Protein AF-A0A293MJP9-F1 (afdb_monomer_lite)

Sequence (194 aa):
MYCVTHDMVPPKIMNTYCWIEGTITLARSLNKTVGTEVAAPGVDQMKIKDTDTVIEHAYYQWVCFVLFLQALMFYFPRWLWRNWERGRMRSLLLEMNKPMLEENKKDAHVKAVVDYFMRNRSQNQSYATRYLICEVLRNGGNGTWSSSGKSWSSGDVQKHDSICLLPLNIINEKVYIFLWFWLVVLAVISGLAI

Secondary structure (DSSP, 8-state):
-EEE--SSS-HHHHHHHHHHH-EEEEGGGTTSPBTTTBSBTTB-SSPPPTTS-EEEE-THHHHHHHHHHHHHHHHHHHHHHHHHHTTHHHHHHHHHT-S---HHHHHHHHHHHHHHHHHHTTTTTHHHHHHHHHHHHHHS--------------S-------EEE-THHHHHHHHHHHHHHHHHHHHHHHHH--

pLDDT: mean 70.78, std 13.4, range [35.38, 88.88]

Structure (mmCIF, N/CA/C/O backbone):
data_AF-A0A293MJP9-F1
#
_entry.id   AF-A0A293MJP9-F1
#
loop_
_atom_site.group_PDB
_atom_site.id
_atom_site.type_symbol
_atom_site.label_atom_id
_atom_site.label_alt_id
_atom_site.label_comp_id
_atom_site.label_asym_id
_atom_site.label_entity_id
_atom_site.label_seq_id
_atom_site.pdbx_PDB_ins_code
_atom_site.Cartn_x
_atom_site.Cartn_y
_atom_site.Cartn_z
_atom_site.occupancy
_atom_site.B_iso_or_equiv
_atom_site.auth_seq_id
_atom_site.auth_comp_id
_atom_site.auth_asym_id
_atom_site.auth_atom_id
_atom_site.pdbx_PDB_model_num
ATOM 1 N N . MET A 1 1 ? 12.932 -8.302 -7.748 1.00 81.44 1 MET A N 1
ATOM 2 C CA . MET A 1 1 ? 13.048 -7.795 -9.127 1.00 81.44 1 MET A CA 1
ATOM 3 C C . MET A 1 1 ? 13.916 -8.758 -9.915 1.00 81.44 1 MET A C 1
ATOM 5 O O . MET A 1 1 ? 14.887 -9.242 -9.342 1.00 81.44 1 MET A O 1
ATOM 9 N N . TYR A 1 2 ? 13.536 -9.097 -11.147 1.00 86.56 2 TYR A N 1
ATOM 10 C CA . TYR A 1 2 ? 14.294 -10.020 -11.997 1.00 86.56 2 TYR A CA 1
ATOM 11 C C . TYR A 1 2 ? 14.572 -9.357 -13.344 1.00 86.56 2 TYR A C 1
ATOM 13 O O . TYR A 1 2 ? 13.630 -8.997 -14.046 1.00 86.56 2 TYR A O 1
ATOM 21 N N . CYS A 1 3 ? 15.845 -9.182 -13.673 1.00 85.19 3 CYS A N 1
ATOM 22 C CA . CYS A 1 3 ? 16.322 -8.541 -14.888 1.00 85.19 3 CYS A CA 1
ATOM 23 C C . CYS A 1 3 ? 17.015 -9.553 -15.796 1.00 85.19 3 CYS A C 1
ATOM 25 O O . CYS A 1 3 ? 17.770 -10.410 -15.331 1.00 85.19 3 CYS A O 1
ATOM 27 N N . VAL A 1 4 ? 16.773 -9.419 -17.097 1.00 83.94 4 VAL A N 1
ATOM 28 C CA . VAL A 1 4 ? 17.488 -10.150 -18.143 1.00 83.94 4 VAL A CA 1
ATOM 29 C C . VAL A 1 4 ? 18.581 -9.228 -18.673 1.00 83.94 4 VAL A C 1
ATOM 31 O O . VAL A 1 4 ? 18.297 -8.170 -19.231 1.00 83.94 4 VAL A O 1
ATOM 34 N N . THR A 1 5 ? 19.836 -9.611 -18.452 1.00 81.44 5 THR A N 1
ATOM 35 C CA . THR A 1 5 ? 21.021 -8.860 -18.885 1.00 81.44 5 THR A CA 1
ATOM 36 C C . THR A 1 5 ? 21.651 -9.536 -20.098 1.00 81.44 5 THR A C 1
ATOM 38 O O . THR A 1 5 ? 21.870 -10.746 -20.068 1.00 81.44 5 THR A O 1
ATOM 41 N N . HIS A 1 6 ? 21.972 -8.766 -21.140 1.00 69.81 6 HIS A N 1
ATOM 42 C CA . HIS A 1 6 ? 22.714 -9.257 -22.310 1.00 69.81 6 HIS A CA 1
ATOM 43 C C . HIS A 1 6 ? 24.231 -8.999 -22.223 1.00 69.81 6 HIS A C 1
ATOM 45 O O . HIS A 1 6 ? 24.989 -9.575 -22.999 1.00 69.81 6 HIS A O 1
ATOM 51 N N . ASP A 1 7 ? 24.674 -8.192 -21.254 1.00 72.12 7 ASP A N 1
ATOM 52 C CA . ASP A 1 7 ? 26.068 -7.763 -21.098 1.00 72.12 7 ASP A CA 1
ATOM 53 C C . ASP A 1 7 ? 26.833 -8.566 -20.030 1.00 72.12 7 ASP A C 1
ATOM 55 O O . ASP A 1 7 ? 26.242 -9.300 -19.238 1.00 72.12 7 ASP A O 1
ATOM 59 N N . MET A 1 8 ? 28.160 -8.381 -19.950 1.00 75.25 8 MET A N 1
ATOM 60 C CA . MET A 1 8 ? 29.076 -9.049 -18.996 1.00 75.25 8 MET A CA 1
ATOM 61 C C . MET A 1 8 ? 28.825 -8.717 -17.505 1.00 75.25 8 MET A C 1
ATOM 63 O O . MET A 1 8 ? 29.645 -9.042 -16.644 1.00 75.25 8 MET A O 1
ATOM 67 N N . VAL A 1 9 ? 27.717 -8.054 -17.170 1.00 83.06 9 VAL A N 1
ATOM 68 C CA . VAL A 1 9 ? 27.384 -7.655 -15.801 1.00 83.06 9 VAL A CA 1
ATOM 69 C C . VAL A 1 9 ? 26.674 -8.807 -15.082 1.00 83.06 9 VAL A C 1
ATOM 71 O O . VAL A 1 9 ? 25.668 -9.315 -15.578 1.00 83.06 9 VAL A O 1
ATOM 74 N N . PRO A 1 10 ? 27.124 -9.206 -13.877 1.00 87.25 10 PRO A N 1
ATOM 75 C CA . PRO A 1 10 ? 26.454 -10.244 -13.110 1.00 87.25 10 PRO A CA 1
ATOM 76 C C . PRO A 1 10 ? 24.982 -9.890 -12.822 1.00 87.25 10 PRO A C 1
ATOM 78 O O . PRO A 1 10 ? 24.707 -8.823 -12.257 1.00 87.25 10 PRO A O 1
ATOM 81 N N . PRO A 1 11 ? 24.025 -10.802 -13.080 1.00 84.81 11 PRO A N 1
ATOM 82 C CA . PRO A 1 11 ? 22.594 -10.520 -12.941 1.00 84.81 11 PRO A CA 1
ATOM 83 C C . PRO A 1 11 ? 22.202 -10.181 -11.498 1.00 84.81 11 PRO A C 1
ATOM 85 O O . PRO A 1 11 ? 21.262 -9.431 -11.258 1.00 84.81 11 PRO A O 1
ATOM 88 N N . LYS A 1 12 ? 22.954 -10.678 -10.507 1.00 87.75 12 LYS A N 1
ATOM 89 C CA . LYS A 1 12 ? 22.745 -10.349 -9.090 1.00 87.75 12 LYS A CA 1
ATOM 90 C C . LYS A 1 12 ? 22.966 -8.862 -8.795 1.00 87.75 12 LYS A C 1
ATOM 92 O O . LYS A 1 12 ? 22.215 -8.279 -8.013 1.00 87.75 12 LYS A O 1
ATOM 97 N N . ILE A 1 13 ? 23.988 -8.266 -9.409 1.00 88.25 13 ILE A N 1
ATOM 98 C CA . ILE A 1 13 ? 24.311 -6.848 -9.227 1.00 88.25 13 ILE A CA 1
ATOM 99 C C . ILE A 1 13 ? 23.239 -6.011 -9.917 1.00 88.25 13 ILE A C 1
ATOM 101 O O . ILE A 1 13 ? 22.669 -5.136 -9.273 1.00 88.25 13 ILE A O 1
ATOM 105 N N . MET A 1 14 ? 22.879 -6.358 -11.159 1.00 85.94 14 MET A N 1
ATOM 106 C CA . MET A 1 14 ? 21.827 -5.656 -11.899 1.00 85.94 14 MET A CA 1
ATOM 107 C C . MET A 1 14 ? 20.481 -5.693 -11.161 1.00 85.94 14 MET A C 1
ATOM 109 O O . MET A 1 14 ? 19.870 -4.656 -10.932 1.00 85.94 14 MET A O 1
ATOM 113 N N . ASN A 1 15 ? 20.062 -6.868 -10.679 1.00 88.19 15 ASN A N 1
ATOM 114 C CA . ASN A 1 15 ? 18.819 -7.017 -9.916 1.00 88.19 15 ASN A CA 1
ATOM 115 C C . ASN A 1 15 ? 18.782 -6.146 -8.651 1.00 88.19 15 ASN A C 1
ATOM 117 O O . ASN A 1 15 ? 17.715 -5.676 -8.263 1.00 88.19 15 ASN A O 1
ATOM 121 N N . THR A 1 16 ? 19.930 -5.964 -7.993 1.00 88.69 16 THR A N 1
ATOM 122 C CA . THR A 1 16 ? 20.037 -5.143 -6.779 1.00 88.69 16 THR A CA 1
ATOM 123 C C . THR A 1 16 ? 20.054 -3.659 -7.130 1.00 88.69 16 THR A C 1
ATOM 125 O O . THR A 1 16 ? 19.350 -2.874 -6.504 1.00 88.69 16 THR A O 1
ATOM 128 N N . TYR A 1 17 ? 20.819 -3.284 -8.155 1.00 86.44 17 TYR A N 1
ATOM 129 C CA . TYR A 1 17 ? 20.934 -1.910 -8.626 1.00 86.44 17 TYR A CA 1
ATOM 130 C C . TYR A 1 17 ? 19.583 -1.369 -9.100 1.00 86.44 17 TYR A C 1
ATOM 132 O O . TYR A 1 17 ? 19.099 -0.372 -8.569 1.00 86.44 17 TYR A O 1
ATOM 140 N N . CYS A 1 18 ? 18.905 -2.090 -9.997 1.00 82.69 18 CYS A N 1
ATOM 141 C CA . CYS A 1 18 ? 17.605 -1.666 -10.506 1.00 82.69 18 CYS A CA 1
ATOM 142 C C . CYS A 1 18 ? 16.501 -1.683 -9.429 1.00 82.69 18 CYS A C 1
ATOM 144 O O . CYS A 1 18 ? 15.495 -0.994 -9.568 1.00 82.69 18 CYS A O 1
ATOM 146 N N . TRP A 1 19 ? 16.674 -2.438 -8.335 1.00 85.75 19 TRP A N 1
ATOM 147 C CA . TRP A 1 19 ? 15.763 -2.382 -7.186 1.00 85.75 19 TRP A CA 1
ATOM 148 C C . TRP A 1 19 ? 15.940 -1.109 -6.343 1.00 85.75 19 TRP A C 1
ATOM 150 O O . TRP A 1 19 ? 14.965 -0.613 -5.776 1.00 85.75 19 TRP A O 1
ATOM 160 N N . ILE A 1 20 ? 17.168 -0.592 -6.238 1.00 86.00 20 ILE A N 1
ATOM 161 C CA . ILE A 1 20 ? 17.495 0.590 -5.427 1.00 86.00 20 ILE A CA 1
ATOM 162 C C . ILE A 1 20 ? 17.195 1.878 -6.197 1.00 86.00 20 ILE A C 1
ATOM 164 O O . ILE A 1 20 ? 16.513 2.746 -5.658 1.00 86.00 20 ILE A O 1
ATOM 168 N N . GLU A 1 21 ? 17.658 1.974 -7.444 1.00 83.75 21 GLU A N 1
ATOM 169 C CA . GLU A 1 21 ? 17.419 3.134 -8.320 1.00 83.75 21 GLU A CA 1
ATOM 170 C C . GLU A 1 21 ? 15.964 3.204 -8.812 1.00 83.75 21 GLU A C 1
ATOM 172 O O . GLU A 1 21 ? 15.440 4.277 -9.092 1.00 83.75 21 GLU A O 1
ATOM 177 N N . GLY A 1 22 ? 15.275 2.061 -8.860 1.00 78.38 22 GLY A N 1
ATOM 178 C CA . GLY A 1 22 ? 13.914 1.959 -9.372 1.00 78.38 22 GLY A CA 1
ATOM 179 C C . GLY A 1 22 ? 13.860 1.705 -10.879 1.00 78.38 22 GLY A C 1
ATOM 180 O O . GLY A 1 22 ? 14.862 1.717 -11.592 1.00 78.38 22 GLY A O 1
ATOM 181 N N . THR A 1 23 ? 12.655 1.409 -11.370 1.00 80.75 23 THR A N 1
ATOM 182 C CA . THR A 1 23 ? 12.410 1.154 -12.796 1.00 80.75 23 THR A CA 1
ATOM 183 C C . THR A 1 23 ? 11.786 2.352 -13.472 1.00 80.75 23 THR A C 1
ATOM 185 O O . THR A 1 23 ? 10.883 2.984 -12.920 1.00 80.75 23 THR A O 1
ATOM 188 N N . ILE A 1 24 ? 12.179 2.562 -14.720 1.00 81.25 24 ILE A N 1
ATOM 189 C CA . ILE A 1 24 ? 11.604 3.572 -15.588 1.00 81.25 24 ILE A CA 1
ATOM 190 C C . ILE A 1 24 ? 10.705 2.943 -16.650 1.00 81.25 24 ILE A C 1
ATOM 192 O O . ILE A 1 24 ? 10.991 1.866 -17.169 1.00 81.25 24 ILE A O 1
ATOM 196 N N . THR A 1 25 ? 9.612 3.621 -16.977 1.00 82.00 25 THR A N 1
ATOM 197 C CA . THR A 1 25 ? 8.744 3.267 -18.108 1.00 82.00 25 THR A CA 1
ATOM 198 C C . THR A 1 25 ? 8.674 4.431 -19.082 1.00 82.00 25 THR A C 1
ATOM 200 O O . THR A 1 25 ? 8.591 5.590 -18.670 1.00 82.00 25 THR A O 1
ATOM 203 N N . LEU A 1 26 ? 8.728 4.125 -20.377 1.00 81.38 26 LEU A N 1
ATOM 204 C CA . LEU A 1 26 ? 8.785 5.135 -21.429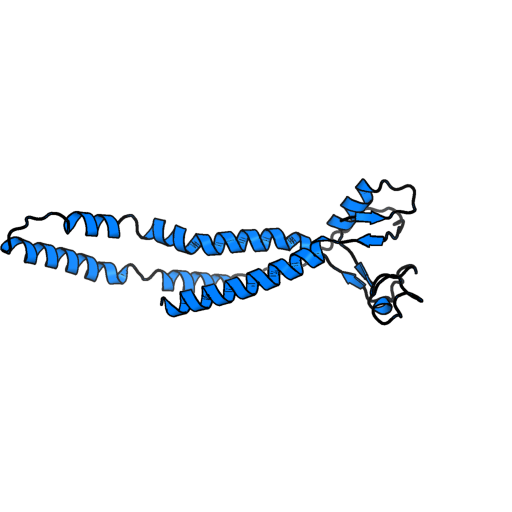 1.00 81.38 26 LEU A CA 1
ATOM 205 C C . LEU A 1 26 ? 7.376 5.470 -21.917 1.00 81.38 26 LEU A C 1
ATOM 207 O O . LEU A 1 26 ? 6.709 4.623 -22.517 1.00 81.38 26 LEU A O 1
ATOM 211 N N . ALA A 1 27 ? 6.928 6.713 -21.724 1.00 81.25 27 ALA A N 1
ATOM 212 C CA . ALA A 1 27 ? 5.556 7.090 -22.067 1.00 81.25 27 ALA A CA 1
ATOM 213 C C . ALA A 1 27 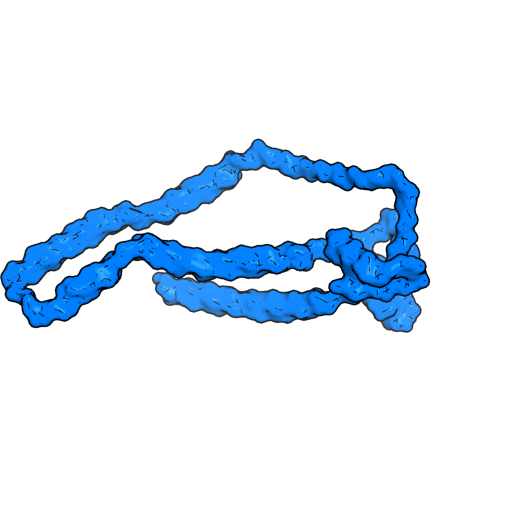? 5.271 6.976 -23.577 1.00 81.25 27 ALA A C 1
ATOM 215 O O . ALA A 1 27 ? 4.171 6.590 -23.969 1.00 81.25 27 ALA A O 1
ATOM 216 N N . ARG A 1 28 ? 6.279 7.194 -24.440 1.00 76.25 28 ARG A N 1
ATOM 217 C CA . ARG A 1 28 ? 6.152 6.991 -25.899 1.00 76.25 28 ARG A CA 1
ATOM 218 C C . ARG A 1 28 ? 5.798 5.553 -26.291 1.00 76.25 28 ARG A C 1
ATOM 220 O O . ARG A 1 28 ? 5.247 5.326 -27.361 1.00 76.25 28 ARG A O 1
ATOM 227 N N . SER A 1 29 ? 6.168 4.583 -25.455 1.00 78.75 29 SER A N 1
ATOM 228 C CA . SER A 1 29 ? 5.986 3.153 -25.719 1.00 78.75 29 SER A CA 1
ATOM 229 C C . SER A 1 29 ? 4.606 2.656 -25.264 1.00 78.75 29 SER A C 1
ATOM 231 O O . SER A 1 29 ? 4.202 1.543 -25.585 1.00 78.75 29 SER A O 1
ATOM 233 N N . LEU A 1 30 ? 3.829 3.486 -24.560 1.00 82.12 30 LEU A N 1
ATOM 234 C CA . LEU A 1 30 ? 2.485 3.119 -24.102 1.00 82.12 30 LEU A CA 1
ATOM 235 C C . LEU A 1 30 ? 1.463 3.041 -25.242 1.00 82.12 30 LEU A C 1
ATOM 237 O O . LEU A 1 30 ? 0.527 2.255 -25.153 1.00 82.12 30 LEU A O 1
ATOM 241 N N . ASN A 1 31 ? 1.641 3.837 -26.301 1.00 81.44 31 ASN A N 1
ATOM 242 C CA . ASN A 1 31 ? 0.696 3.913 -27.422 1.00 81.44 31 ASN A CA 1
ATOM 243 C C . ASN A 1 31 ? 1.131 3.092 -28.653 1.00 81.44 31 ASN A C 1
ATOM 245 O O . ASN A 1 31 ? 0.476 3.145 -29.691 1.00 81.44 31 ASN A O 1
ATOM 249 N N . LYS A 1 32 ? 2.257 2.372 -28.562 1.00 81.88 32 LYS A N 1
ATOM 250 C CA . LYS A 1 32 ? 2.771 1.518 -29.642 1.00 81.88 32 LYS A CA 1
ATOM 251 C C . LYS A 1 32 ? 2.049 0.172 -29.667 1.00 81.88 32 LYS A C 1
ATOM 253 O O . LYS A 1 32 ? 1.549 -0.301 -28.645 1.00 81.88 32 LYS A O 1
ATOM 258 N N . THR A 1 33 ? 2.011 -0.468 -30.834 1.00 76.94 33 THR A N 1
ATOM 259 C CA . THR A 1 33 ? 1.329 -1.762 -30.980 1.00 76.94 33 THR A CA 1
ATOM 260 C C . THR A 1 33 ? 2.141 -2.895 -30.345 1.00 76.94 33 THR A C 1
ATOM 262 O O . THR A 1 33 ? 3.291 -3.161 -30.710 1.00 76.94 33 THR A O 1
ATOM 265 N N . VAL A 1 34 ? 1.528 -3.575 -29.372 1.00 83.31 34 VAL A N 1
ATOM 266 C CA . VAL A 1 34 ? 2.136 -4.708 -28.660 1.00 83.31 34 VAL A CA 1
ATOM 267 C C . VAL A 1 34 ? 2.267 -5.901 -29.607 1.00 83.31 34 VAL A C 1
ATOM 269 O O . VAL A 1 34 ? 1.319 -6.252 -30.303 1.00 83.31 34 VAL A O 1
ATOM 272 N N . GLY A 1 35 ? 3.443 -6.525 -29.630 1.00 73.81 35 GLY A N 1
ATOM 273 C CA . GLY A 1 35 ? 3.747 -7.701 -30.450 1.00 73.81 35 GLY A CA 1
ATOM 274 C C . GLY A 1 35 ? 4.377 -7.394 -31.812 1.00 73.81 35 GLY A C 1
ATOM 275 O O . GLY A 1 35 ? 5.002 -8.286 -32.377 1.00 73.81 35 GLY A O 1
ATOM 276 N N . THR A 1 36 ? 4.287 -6.150 -32.299 1.00 76.44 36 THR A N 1
ATOM 277 C CA . THR A 1 36 ? 4.947 -5.723 -33.550 1.00 76.44 36 THR A CA 1
ATOM 278 C C . THR A 1 36 ? 6.069 -4.730 -33.267 1.00 76.44 36 THR A C 1
ATOM 280 O O . THR A 1 36 ? 7.215 -4.972 -33.631 1.00 76.44 36 THR A O 1
ATOM 283 N N . GLU A 1 37 ? 5.756 -3.628 -32.578 1.00 74.38 37 GLU A N 1
ATOM 284 C CA . GLU A 1 37 ? 6.714 -2.547 -32.304 1.00 74.38 37 GLU A CA 1
ATOM 285 C C . GLU A 1 37 ? 7.309 -2.619 -30.894 1.00 74.38 37 GLU A C 1
ATOM 287 O O . GLU A 1 37 ? 8.410 -2.119 -30.666 1.00 74.38 37 GLU A O 1
ATOM 292 N N . VAL A 1 38 ? 6.584 -3.215 -29.937 1.00 80.50 38 VAL A N 1
ATOM 293 C CA . VAL A 1 38 ? 7.000 -3.320 -28.528 1.00 80.50 38 VAL A CA 1
ATOM 294 C C . VAL A 1 38 ? 6.600 -4.664 -27.921 1.00 80.50 38 VAL A C 1
ATOM 296 O O . VAL A 1 38 ? 5.547 -5.216 -28.236 1.00 80.50 38 VAL A O 1
ATOM 299 N N . ALA A 1 39 ? 7.429 -5.193 -27.017 1.00 75.06 39 ALA A N 1
ATOM 300 C CA . ALA A 1 39 ? 7.147 -6.451 -26.315 1.00 75.06 39 ALA A CA 1
ATOM 301 C C . ALA A 1 39 ? 6.056 -6.295 -25.238 1.00 75.06 39 ALA A C 1
ATOM 303 O O . ALA A 1 39 ? 5.296 -7.224 -24.977 1.00 75.06 39 ALA A O 1
ATOM 304 N N . ALA A 1 40 ? 5.976 -5.116 -24.622 1.00 78.69 40 ALA A N 1
ATOM 305 C CA . ALA A 1 40 ? 4.973 -4.745 -23.633 1.00 78.69 40 ALA A CA 1
ATOM 306 C C . ALA A 1 40 ? 4.799 -3.214 -23.640 1.00 78.69 40 ALA A C 1
ATOM 308 O O . ALA A 1 40 ? 5.765 -2.504 -23.936 1.00 78.69 40 ALA A O 1
ATOM 309 N N . PRO A 1 41 ? 3.608 -2.686 -23.305 1.00 78.31 41 PRO A N 1
ATOM 310 C CA . PRO A 1 41 ? 3.391 -1.244 -23.244 1.00 78.31 41 PRO A CA 1
ATOM 311 C C . PRO A 1 41 ? 4.345 -0.605 -22.226 1.00 78.31 41 PRO A C 1
ATOM 313 O O . PRO A 1 41 ? 4.436 -1.048 -21.081 1.00 78.31 41 PRO A O 1
ATOM 316 N N . GLY A 1 42 ? 5.077 0.427 -22.649 1.00 75.56 42 GLY A N 1
ATOM 317 C CA . GLY A 1 42 ? 6.041 1.135 -21.796 1.00 75.56 42 GLY A CA 1
ATOM 318 C C . GLY A 1 42 ? 7.461 0.548 -21.773 1.00 75.56 42 GLY A C 1
ATOM 319 O O . GLY A 1 42 ? 8.340 1.162 -21.165 1.00 75.56 42 GLY A O 1
ATOM 320 N N . VAL A 1 43 ? 7.704 -0.581 -22.458 1.00 78.19 43 VAL A N 1
ATOM 321 C CA . VAL A 1 43 ? 9.032 -1.201 -22.643 1.00 78.19 43 VAL A CA 1
ATOM 322 C C . VAL A 1 43 ? 9.460 -1.007 -24.096 1.00 78.19 43 VAL A C 1
ATOM 324 O O . VAL A 1 43 ? 8.803 -1.495 -25.012 1.00 78.19 43 VAL A O 1
ATOM 327 N N . ASP A 1 44 ? 10.528 -0.246 -24.328 1.00 76.50 44 ASP A N 1
ATOM 328 C CA . ASP A 1 44 ? 11.068 0.028 -25.666 1.00 76.50 44 ASP A CA 1
ATOM 329 C C . ASP A 1 44 ? 12.473 -0.581 -25.793 1.00 76.50 44 ASP A C 1
ATOM 331 O O . ASP A 1 44 ? 13.223 -0.621 -24.821 1.00 76.50 44 ASP A O 1
ATOM 335 N N . GLN A 1 45 ? 12.819 -1.069 -26.985 1.00 67.94 45 GLN A N 1
ATOM 336 C CA . GLN A 1 45 ? 14.148 -1.612 -27.294 1.00 67.94 45 GLN A CA 1
ATOM 337 C C . GLN A 1 45 ? 15.133 -0.515 -27.730 1.00 67.94 45 GLN A C 1
ATOM 339 O O . GLN A 1 45 ? 16.340 -0.742 -27.783 1.00 67.94 45 GLN A O 1
ATOM 344 N N . MET A 1 46 ? 14.632 0.674 -28.079 1.00 65.00 46 MET A N 1
ATOM 345 C CA . MET A 1 46 ? 15.463 1.806 -28.487 1.00 65.00 46 MET A CA 1
ATOM 346 C C . MET A 1 46 ? 16.007 2.572 -27.278 1.00 65.00 46 MET A C 1
ATOM 348 O O . MET A 1 46 ? 15.254 2.874 -26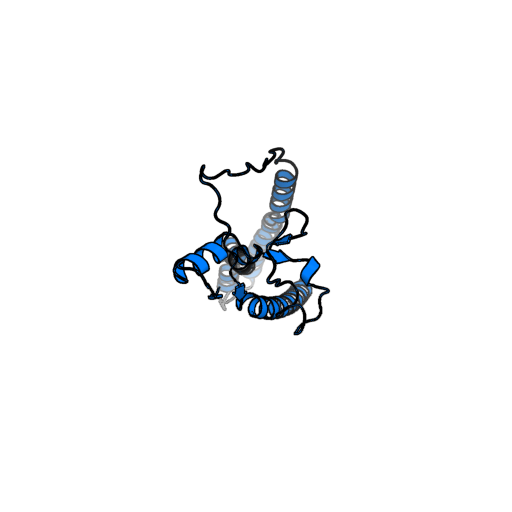.352 1.00 65.00 46 MET A O 1
ATOM 352 N N . LYS A 1 47 ? 17.287 2.974 -27.351 1.00 67.44 47 LYS A N 1
ATOM 353 C CA . LYS A 1 47 ? 17.956 3.816 -26.343 1.00 67.44 47 LYS A CA 1
ATOM 354 C C . LYS A 1 47 ? 17.093 5.024 -25.964 1.00 67.44 47 LYS A C 1
ATOM 356 O O . LYS A 1 47 ? 16.522 5.691 -26.837 1.00 67.44 47 LYS A O 1
ATOM 361 N N . ILE A 1 48 ? 17.028 5.300 -24.666 1.00 71.94 48 ILE A N 1
ATOM 362 C CA . ILE A 1 48 ? 16.317 6.448 -24.094 1.00 71.94 48 ILE A CA 1
ATOM 363 C C . ILE A 1 48 ? 16.991 7.730 -24.594 1.00 71.94 48 ILE A C 1
ATOM 365 O O . ILE A 1 48 ? 18.197 7.915 -24.412 1.00 71.94 48 ILE A O 1
ATOM 369 N N . LYS A 1 49 ? 16.226 8.595 -25.262 1.00 71.81 49 LYS A N 1
ATOM 370 C CA . LYS A 1 49 ? 16.674 9.930 -25.673 1.00 71.81 49 LYS A CA 1
ATOM 371 C C . LYS A 1 49 ? 16.308 10.929 -24.582 1.00 71.81 49 LYS A C 1
ATOM 373 O O . LYS A 1 49 ? 15.266 10.791 -23.954 1.00 71.81 49 LYS A O 1
ATOM 378 N N . ASP A 1 50 ? 17.100 11.987 -24.426 1.00 67.94 50 ASP A N 1
ATOM 379 C CA . ASP A 1 50 ? 16.855 13.022 -23.406 1.00 67.94 50 ASP A CA 1
ATOM 380 C C . ASP A 1 50 ? 15.528 13.792 -23.612 1.00 67.94 50 ASP A C 1
ATOM 382 O O . ASP A 1 50 ? 15.070 14.502 -22.724 1.00 67.94 50 ASP A O 1
ATOM 386 N N . THR A 1 51 ? 14.882 13.649 -24.776 1.00 73.75 51 THR A N 1
ATOM 387 C CA . THR A 1 51 ? 13.553 14.216 -25.082 1.00 73.75 51 THR A CA 1
ATOM 388 C C . THR A 1 51 ? 12.391 13.311 -24.647 1.00 73.75 51 THR A C 1
ATOM 390 O O . THR A 1 51 ? 11.234 13.726 -24.710 1.00 73.75 51 THR A O 1
ATOM 393 N N . ASP A 1 52 ? 12.657 12.065 -24.246 1.00 76.56 52 ASP A N 1
ATOM 394 C CA . ASP A 1 52 ? 11.608 11.116 -23.881 1.00 76.56 52 ASP A CA 1
ATOM 395 C C . ASP A 1 52 ? 11.062 11.410 -22.476 1.00 76.56 52 ASP A C 1
ATOM 397 O O . ASP A 1 52 ? 11.811 11.618 -21.523 1.00 76.56 52 ASP A O 1
ATOM 401 N N . THR A 1 53 ? 9.736 11.380 -22.321 1.00 76.81 53 THR A N 1
ATOM 402 C CA . THR A 1 53 ? 9.098 11.464 -21.005 1.00 76.81 53 THR A CA 1
ATOM 403 C C . THR A 1 53 ? 9.166 10.111 -20.303 1.00 76.81 53 THR A C 1
ATOM 405 O O . THR A 1 53 ? 8.638 9.095 -20.775 1.00 76.81 53 THR A O 1
ATOM 408 N N . VAL A 1 54 ? 9.845 10.111 -19.160 1.00 80.00 54 VAL A N 1
ATOM 409 C CA . VAL A 1 54 ? 10.116 8.923 -18.358 1.00 80.00 54 VAL A CA 1
ATOM 410 C C . VAL A 1 54 ? 9.238 8.939 -17.110 1.00 80.00 54 VAL A C 1
ATOM 412 O O . VAL A 1 54 ? 9.172 9.940 -16.402 1.00 80.00 54 VAL A O 1
ATOM 415 N N . ILE A 1 55 ? 8.546 7.831 -16.850 1.00 80.94 55 ILE A N 1
ATOM 416 C CA . ILE A 1 55 ? 7.748 7.635 -15.636 1.00 80.94 55 ILE A CA 1
ATOM 417 C C . ILE A 1 55 ? 8.534 6.715 -14.705 1.00 80.94 55 ILE A C 1
ATOM 419 O O . ILE A 1 55 ? 8.788 5.555 -15.047 1.00 80.94 55 ILE A O 1
ATOM 423 N N . GLU A 1 56 ? 8.905 7.237 -13.540 1.00 81.06 56 GLU A N 1
ATOM 424 C CA . GLU A 1 56 ? 9.690 6.533 -12.527 1.00 81.06 56 GLU A CA 1
ATOM 425 C C . GLU A 1 56 ? 8.796 5.812 -11.516 1.00 81.06 56 GLU A C 1
ATOM 427 O O . GLU A 1 56 ? 7.831 6.369 -10.988 1.00 81.06 56 GLU A O 1
ATOM 432 N N . HIS A 1 57 ? 9.151 4.569 -11.196 1.00 78.12 57 HIS A N 1
ATOM 433 C CA . HIS A 1 57 ? 8.402 3.727 -10.265 1.00 78.12 57 HIS A CA 1
ATOM 434 C C . HIS A 1 57 ? 9.237 3.385 -9.021 1.00 78.12 57 HIS A C 1
ATOM 436 O O . HIS A 1 57 ? 9.689 2.253 -8.863 1.00 78.12 57 HIS A O 1
ATOM 442 N N . ALA A 1 58 ? 9.428 4.354 -8.117 1.00 78.62 58 ALA A N 1
ATOM 443 C CA . ALA A 1 58 ? 10.185 4.177 -6.862 1.00 78.62 58 ALA A CA 1
ATOM 444 C C . ALA A 1 58 ? 9.309 3.963 -5.602 1.00 78.62 58 ALA A C 1
ATOM 446 O O . ALA A 1 58 ? 9.812 3.742 -4.500 1.00 78.62 58 ALA A O 1
ATOM 447 N N . TYR A 1 59 ? 7.978 3.994 -5.726 1.00 81.69 59 TYR A N 1
ATOM 448 C CA . TYR A 1 59 ? 7.071 3.965 -4.569 1.00 81.69 59 TYR A CA 1
ATOM 449 C C . TYR A 1 59 ? 7.002 2.603 -3.849 1.00 81.69 59 TYR A C 1
ATOM 451 O O . TYR A 1 59 ? 6.668 2.548 -2.664 1.00 81.69 59 TYR A O 1
ATOM 459 N N . TYR A 1 60 ? 7.359 1.501 -4.523 1.00 78.38 60 TYR A N 1
ATOM 460 C CA . TYR A 1 60 ? 7.301 0.144 -3.956 1.00 78.38 60 TYR A CA 1
ATOM 461 C C . TYR A 1 60 ? 8.198 -0.056 -2.733 1.00 78.38 60 TYR A C 1
ATOM 463 O O . TYR A 1 60 ? 7.898 -0.895 -1.887 1.00 78.38 60 TYR A O 1
ATOM 471 N N . GLN A 1 61 ? 9.274 0.721 -2.611 1.00 81.75 61 GLN A N 1
ATOM 472 C CA . GLN A 1 61 ? 10.168 0.672 -1.454 1.00 81.75 61 GLN A CA 1
ATOM 473 C C . GLN A 1 61 ? 9.452 1.119 -0.167 1.00 81.75 61 GLN A C 1
ATOM 475 O O . GLN A 1 61 ? 9.728 0.606 0.917 1.00 81.75 61 GLN A O 1
ATOM 480 N N . TRP A 1 62 ? 8.484 2.032 -0.287 1.00 86.75 62 TRP A N 1
ATOM 481 C CA . TRP A 1 62 ? 7.773 2.630 0.845 1.00 86.75 62 TRP A CA 1
ATOM 482 C C . TRP A 1 62 ? 6.531 1.853 1.277 1.00 86.75 62 TRP A C 1
ATOM 484 O O . TRP A 1 62 ? 6.079 1.993 2.414 1.00 86.75 62 TRP A O 1
ATOM 494 N N . VAL A 1 63 ? 6.018 0.985 0.405 1.00 86.06 63 VAL A N 1
ATOM 495 C CA . VAL A 1 63 ? 4.838 0.138 0.641 1.00 86.06 63 VAL A CA 1
ATOM 496 C C . VAL A 1 63 ? 4.936 -0.620 1.968 1.00 86.06 63 VAL A C 1
ATOM 498 O O . VAL A 1 63 ? 4.015 -0.562 2.783 1.00 86.06 63 VAL A O 1
ATOM 501 N N . CYS A 1 64 ? 6.069 -1.275 2.233 1.00 83.75 64 CYS A N 1
ATOM 502 C CA . CYS A 1 64 ? 6.271 -2.054 3.457 1.00 83.75 64 CYS A CA 1
ATOM 503 C C . CYS A 1 64 ? 6.229 -1.184 4.723 1.00 83.75 64 CYS A C 1
ATOM 505 O O . CYS A 1 64 ? 5.648 -1.586 5.732 1.00 83.75 64 CYS A O 1
ATOM 507 N N . PHE A 1 65 ? 6.804 0.021 4.670 1.00 87.31 65 PHE A N 1
ATOM 508 C CA . PHE A 1 65 ? 6.802 0.949 5.802 1.00 87.31 65 PHE A CA 1
ATOM 509 C C . PHE A 1 65 ? 5.400 1.490 6.088 1.00 87.31 65 PHE A C 1
ATOM 511 O O . PHE A 1 65 ? 4.996 1.560 7.250 1.00 87.31 65 PHE A O 1
ATOM 518 N N . VAL A 1 66 ? 4.634 1.808 5.040 1.00 86.25 66 VAL A N 1
ATOM 519 C CA . VAL A 1 66 ? 3.246 2.272 5.171 1.00 86.25 66 VAL A CA 1
ATOM 520 C C . VAL A 1 66 ? 2.367 1.184 5.787 1.00 86.25 66 VAL A C 1
ATOM 522 O O . VAL A 1 66 ? 1.642 1.460 6.740 1.00 86.25 66 VAL A O 1
ATOM 525 N N . LEU A 1 67 ? 2.472 -0.062 5.313 1.00 84.12 67 LEU A N 1
ATOM 526 C CA . LEU A 1 67 ? 1.697 -1.185 5.857 1.00 84.12 67 LEU A CA 1
ATOM 527 C C . LEU A 1 67 ? 2.043 -1.474 7.325 1.00 84.12 67 LEU A C 1
ATOM 529 O O . LEU A 1 67 ? 1.152 -1.741 8.135 1.00 84.12 67 LEU A O 1
ATOM 533 N N . PHE A 1 68 ? 3.321 -1.376 7.695 1.00 87.94 68 PHE A N 1
ATOM 534 C CA . PHE A 1 68 ? 3.754 -1.529 9.083 1.00 87.94 68 PHE A CA 1
ATOM 535 C C . PHE A 1 68 ? 3.178 -0.430 9.986 1.00 87.94 68 PHE A C 1
ATOM 537 O O . PHE A 1 68 ? 2.597 -0.723 11.034 1.00 87.94 68 PHE A O 1
ATOM 544 N N . LEU A 1 69 ? 3.273 0.833 9.560 1.00 85.50 69 LEU A N 1
ATOM 545 C CA . LEU A 1 69 ? 2.717 1.961 10.307 1.00 85.50 69 LEU A CA 1
ATOM 546 C C . LEU A 1 69 ? 1.191 1.863 10.430 1.00 85.50 69 LEU A C 1
ATOM 548 O O . LEU A 1 69 ? 0.631 2.139 11.490 1.00 85.50 69 LEU A O 1
ATOM 552 N N . GLN A 1 70 ? 0.519 1.411 9.375 1.00 84.06 70 GLN A N 1
ATOM 553 C CA . GLN A 1 70 ? -0.918 1.171 9.375 1.00 84.06 70 GLN A CA 1
ATOM 554 C C . GLN A 1 70 ? -1.309 0.114 10.421 1.00 84.06 70 GLN A C 1
ATOM 556 O O . GLN A 1 70 ? -2.225 0.346 11.210 1.00 84.06 70 GLN A O 1
ATOM 561 N N . ALA A 1 71 ? -0.589 -1.011 10.500 1.00 85.94 71 ALA A N 1
ATOM 562 C CA . ALA A 1 71 ? -0.828 -2.039 11.518 1.00 85.94 71 ALA A CA 1
ATOM 563 C C . ALA A 1 71 ? -0.628 -1.502 12.949 1.00 85.94 71 ALA A C 1
ATOM 565 O O . ALA A 1 71 ? -1.436 -1.784 13.842 1.00 85.94 71 ALA A O 1
ATOM 566 N N . LEU A 1 72 ? 0.400 -0.673 13.160 1.00 85.88 72 LEU A N 1
ATOM 567 C CA . LEU A 1 72 ? 0.617 0.011 14.436 1.00 85.88 72 LEU A CA 1
ATOM 568 C C . LEU A 1 72 ? -0.535 0.957 14.774 1.00 85.88 72 LEU A C 1
ATOM 570 O O . LEU A 1 72 ? -1.002 0.956 15.912 1.00 85.88 72 LEU A O 1
ATOM 574 N N . MET A 1 73 ? -1.042 1.711 13.799 1.00 78.19 73 MET A N 1
ATOM 575 C CA . MET A 1 73 ? -2.151 2.641 14.001 1.00 78.19 73 MET A CA 1
ATOM 576 C C . MET A 1 73 ? -3.461 1.923 14.359 1.00 78.19 73 MET A C 1
ATOM 578 O O . MET A 1 73 ? -4.242 2.467 15.129 1.00 78.19 73 MET A O 1
ATOM 582 N N . PHE A 1 74 ? -3.688 0.685 13.903 1.00 78.75 74 PHE A N 1
ATOM 583 C CA . PHE A 1 74 ? -4.825 -0.142 14.354 1.00 78.75 74 PHE A CA 1
ATOM 584 C C . PHE A 1 74 ? -4.613 -0.785 15.728 1.00 78.75 74 PHE A C 1
ATOM 586 O O . PHE A 1 74 ? -5.569 -1.069 16.457 1.00 78.75 74 PHE A O 1
ATOM 593 N N . TYR A 1 75 ? -3.365 -1.032 16.115 1.00 78.81 75 TYR A N 1
ATOM 594 C CA . TYR A 1 75 ? -3.042 -1.508 17.457 1.00 78.81 75 TYR A CA 1
ATOM 595 C C . TYR A 1 75 ? -3.095 -0.381 18.498 1.00 78.81 75 TYR A C 1
ATOM 597 O O . TYR A 1 75 ? -3.498 -0.606 19.644 1.00 78.81 75 TYR A O 1
ATOM 605 N N . PHE A 1 76 ? -2.755 0.838 18.082 1.00 75.69 76 PHE A N 1
ATOM 606 C CA . PHE A 1 76 ? -2.619 2.005 18.941 1.00 75.69 76 PHE A CA 1
ATOM 607 C C . PHE A 1 76 ? -3.881 2.323 19.765 1.00 75.69 76 PHE A C 1
ATOM 609 O O . PHE A 1 76 ? -3.730 2.494 20.971 1.00 75.69 76 PHE A O 1
ATOM 616 N N . PRO A 1 77 ? -5.119 2.304 19.226 1.00 72.56 77 PRO A N 1
ATOM 617 C CA . PRO A 1 77 ? -6.332 2.529 20.010 1.00 72.56 77 PRO A CA 1
ATOM 618 C C . PRO A 1 77 ? -6.514 1.520 21.146 1.00 72.56 77 PRO A C 1
ATOM 620 O O . PRO A 1 77 ? -6.822 1.909 22.269 1.00 72.56 77 PRO A O 1
ATOM 623 N N . ARG A 1 78 ? -6.272 0.226 20.890 1.00 69.12 78 ARG A N 1
ATOM 624 C CA . ARG A 1 78 ? -6.406 -0.835 21.905 1.00 69.12 78 ARG A CA 1
ATOM 625 C C . ARG A 1 78 ? -5.316 -0.749 22.958 1.00 69.12 78 ARG A C 1
ATOM 627 O O . ARG A 1 78 ? -5.593 -0.922 24.142 1.00 69.12 78 ARG A O 1
ATOM 634 N N . TRP A 1 79 ? -4.082 -0.495 22.530 1.00 73.88 79 TRP A N 1
ATOM 635 C CA . TRP A 1 79 ? -2.965 -0.279 23.440 1.00 73.88 79 TRP A CA 1
ATOM 636 C C . TRP A 1 79 ? -3.220 0.940 24.325 1.00 73.88 79 TRP A C 1
ATOM 638 O O . TRP A 1 79 ? -3.118 0.846 25.545 1.00 73.88 79 TRP A O 1
ATOM 648 N N . LEU A 1 80 ? -3.626 2.057 23.731 1.00 71.31 80 LEU A N 1
ATOM 649 C CA . LEU A 1 80 ? -3.950 3.285 24.437 1.00 71.31 80 LEU A CA 1
ATOM 650 C C . LEU A 1 80 ? -5.103 3.070 25.423 1.00 71.31 80 LEU A C 1
ATOM 652 O O . LEU A 1 80 ? -4.970 3.468 26.573 1.00 71.31 80 LEU A O 1
ATOM 656 N N . TRP A 1 81 ? -6.183 2.395 25.013 1.00 62.12 81 TRP A N 1
ATOM 657 C CA . 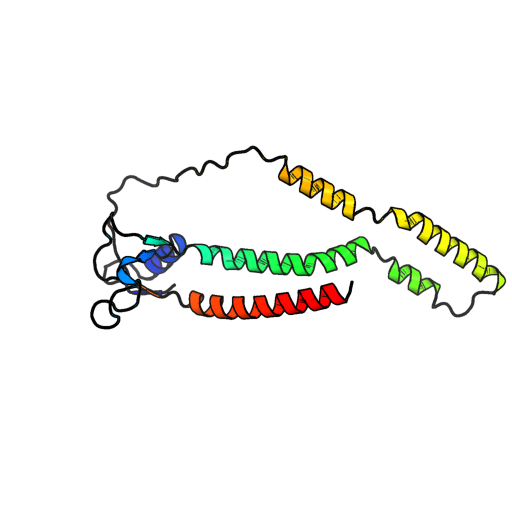TRP A 1 81 ? -7.284 2.031 25.906 1.00 62.12 81 TRP A CA 1
ATOM 658 C C . TRP A 1 81 ? -6.773 1.184 27.074 1.00 62.12 81 TRP A C 1
ATOM 660 O O . TRP A 1 81 ? -6.962 1.567 28.216 1.00 62.12 81 TRP A O 1
ATOM 670 N N . ARG A 1 82 ? -5.989 0.123 26.828 1.00 61.31 82 ARG A N 1
ATOM 671 C CA . ARG A 1 82 ? -5.397 -0.709 27.898 1.00 61.31 82 ARG A CA 1
ATOM 672 C C . ARG A 1 82 ? -4.523 0.071 28.883 1.00 61.31 82 ARG A C 1
ATOM 674 O O . ARG A 1 82 ? -4.570 -0.208 30.079 1.00 61.31 82 ARG A O 1
ATOM 681 N N . ASN A 1 83 ? -3.713 1.008 28.394 1.00 68.00 83 ASN A N 1
ATOM 682 C CA . ASN A 1 83 ? -2.833 1.812 29.246 1.00 68.00 83 ASN A CA 1
ATOM 683 C C . ASN A 1 83 ? -3.607 2.894 30.006 1.00 68.00 83 ASN A C 1
ATOM 685 O O . ASN A 1 83 ? -3.290 3.181 31.160 1.00 68.00 83 ASN A O 1
ATOM 689 N N . TRP A 1 84 ? -4.627 3.479 29.379 1.00 58.88 84 TRP A N 1
ATOM 690 C CA . TRP A 1 84 ? -5.405 4.570 29.955 1.00 58.88 84 TRP A CA 1
ATOM 691 C C . TRP A 1 84 ? -6.482 4.072 30.922 1.00 58.88 84 TRP A C 1
ATOM 693 O O . TRP A 1 84 ? -6.703 4.688 31.962 1.00 58.88 84 TRP A O 1
ATOM 703 N N . GLU A 1 85 ? -7.093 2.915 30.657 1.00 65.44 85 GLU A N 1
ATOM 704 C CA . GLU A 1 85 ? -8.101 2.336 31.547 1.00 65.44 85 GLU A CA 1
ATOM 705 C C . GLU A 1 85 ? -7.509 1.909 32.893 1.00 65.44 85 GLU A C 1
ATOM 707 O O . GLU A 1 85 ? -8.255 1.822 33.865 1.00 65.44 85 GLU A O 1
ATOM 712 N N . ARG A 1 86 ? -6.187 1.662 32.971 1.00 57.25 86 ARG A N 1
ATOM 713 C CA . ARG A 1 86 ? -5.395 1.450 34.205 1.00 57.25 86 ARG A CA 1
ATOM 714 C C . ARG A 1 86 ? -6.073 0.557 35.269 1.00 57.25 86 ARG A C 1
ATOM 716 O O . ARG A 1 86 ? -5.834 0.712 36.460 1.00 57.25 86 ARG A O 1
ATOM 723 N N . GLY A 1 87 ? -6.920 -0.390 34.849 1.00 57.06 87 GLY A N 1
ATOM 724 C CA . GLY A 1 87 ? -7.652 -1.307 35.732 1.00 57.06 87 GLY A CA 1
ATOM 725 C C . GLY A 1 87 ? -8.975 -0.797 36.330 1.00 57.06 87 GLY A C 1
ATOM 726 O O . GLY A 1 87 ? -9.557 -1.502 37.152 1.00 57.06 87 GLY A O 1
ATOM 727 N N . ARG A 1 88 ? -9.507 0.360 35.915 1.00 58.19 88 ARG A N 1
ATOM 728 C CA . ARG A 1 88 ? -10.734 0.960 36.478 1.00 58.19 88 ARG A CA 1
ATOM 729 C C . ARG A 1 88 ? -11.973 0.067 36.340 1.00 58.19 88 ARG A C 1
ATOM 731 O O . ARG A 1 88 ? -12.713 -0.093 37.305 1.00 58.19 88 ARG A O 1
ATOM 738 N N . MET A 1 89 ? -12.164 -0.579 35.184 1.00 59.91 89 MET A N 1
ATOM 739 C CA . MET A 1 89 ? -13.285 -1.507 34.961 1.00 59.91 89 MET A CA 1
ATOM 740 C C . MET A 1 89 ? -13.163 -2.788 35.806 1.00 59.91 89 MET A C 1
ATOM 742 O O . MET A 1 89 ? -14.155 -3.267 36.345 1.00 59.91 89 MET A O 1
ATOM 746 N N . ARG A 1 90 ? -11.940 -3.306 36.008 1.00 60.53 90 ARG A N 1
ATOM 747 C CA . ARG A 1 90 ? -11.689 -4.448 36.909 1.00 60.53 90 ARG A CA 1
ATOM 748 C C . ARG A 1 90 ? -11.933 -4.086 38.374 1.00 60.53 90 ARG A C 1
ATOM 750 O O . ARG A 1 90 ? -12.499 -4.898 39.094 1.00 60.53 90 ARG A O 1
ATOM 757 N N . SER A 1 91 ? -11.555 -2.878 38.794 1.00 59.59 91 SER A N 1
ATOM 758 C CA . SER A 1 91 ? -11.821 -2.371 40.146 1.00 59.59 91 SER A CA 1
ATOM 759 C C . SER A 1 91 ? -13.320 -2.217 40.419 1.00 59.59 91 SER A C 1
ATOM 761 O O . SER A 1 91 ? -13.770 -2.571 41.500 1.00 59.59 91 SER A O 1
ATOM 763 N N . LEU A 1 92 ? -14.099 -1.750 39.434 1.00 60.25 92 LEU A N 1
ATOM 764 C CA . LEU A 1 92 ? -15.560 -1.621 39.543 1.00 60.25 92 LEU A CA 1
ATOM 765 C C . LEU A 1 92 ? -16.269 -2.989 39.575 1.00 60.25 92 LEU A C 1
ATOM 767 O O . LEU A 1 92 ? -17.212 -3.183 40.339 1.00 60.25 92 LEU A O 1
ATOM 771 N N . LEU A 1 93 ? -15.792 -3.964 38.792 1.00 57.19 93 LEU A N 1
ATOM 772 C CA . LEU A 1 93 ? -16.327 -5.334 38.792 1.00 57.19 93 LEU A CA 1
ATOM 773 C C . LEU A 1 93 ? -15.998 -6.113 40.080 1.00 57.19 93 LEU A C 1
ATOM 775 O O . LEU A 1 93 ? -16.791 -6.953 40.504 1.00 57.19 93 LEU A O 1
ATOM 779 N N . LEU A 1 94 ? -14.859 -5.824 40.720 1.00 59.62 94 LEU A N 1
ATOM 780 C CA . LEU A 1 94 ? -14.432 -6.453 41.978 1.00 59.62 94 LEU A CA 1
ATOM 781 C C . LEU A 1 94 ? -15.245 -6.004 43.205 1.00 59.62 94 LEU A C 1
ATOM 783 O O . LEU A 1 94 ? -15.256 -6.719 44.209 1.00 59.62 94 LEU A O 1
ATOM 787 N N . GLU A 1 95 ? -15.943 -4.867 43.133 1.00 56.28 95 GLU A N 1
ATOM 788 C CA . GLU A 1 95 ? -16.793 -4.383 44.231 1.00 56.28 95 GLU A CA 1
ATOM 789 C C . GLU A 1 95 ? -18.261 -4.816 44.108 1.00 56.28 95 GLU A C 1
ATOM 791 O O . GLU A 1 95 ? -18.900 -5.048 45.131 1.00 56.28 95 GLU A O 1
ATOM 796 N N . MET A 1 96 ? -18.787 -5.020 42.892 1.00 51.25 96 MET A N 1
ATOM 797 C CA . MET A 1 96 ? -20.190 -5.433 42.698 1.00 51.25 96 MET A CA 1
ATOM 798 C C . MET A 1 96 ? -20.435 -6.943 42.830 1.00 51.25 96 MET A C 1
ATOM 800 O O . MET A 1 96 ? -21.555 -7.345 43.127 1.00 51.25 96 MET A O 1
ATOM 804 N N . ASN A 1 97 ? -19.421 -7.795 42.632 1.00 56.28 97 ASN A N 1
ATOM 805 C CA . ASN A 1 97 ? -19.593 -9.256 42.704 1.00 56.28 97 ASN A CA 1
ATOM 806 C C . ASN A 1 97 ? -19.457 -9.830 44.131 1.00 56.28 97 ASN A C 1
ATOM 808 O O . ASN A 1 97 ? -19.290 -11.036 44.304 1.00 56.28 97 ASN A O 1
ATOM 812 N N . LYS A 1 98 ? -19.485 -8.984 45.171 1.00 54.25 98 LYS A N 1
ATOM 813 C CA . LYS A 1 98 ? -19.534 -9.438 46.568 1.00 54.25 98 LYS A CA 1
ATOM 814 C C . LYS A 1 98 ? -21.004 -9.564 46.999 1.00 54.25 98 LYS A C 1
ATOM 816 O O . LYS A 1 98 ? -21.664 -8.539 47.147 1.00 54.25 98 LYS A O 1
ATOM 821 N N . PRO A 1 99 ? -21.535 -10.779 47.233 1.00 51.41 99 PRO A N 1
ATOM 822 C CA . PRO A 1 99 ? -22.975 -11.009 47.386 1.00 51.41 99 PRO A CA 1
ATOM 823 C C . PRO A 1 99 ? -23.586 -10.594 48.741 1.00 51.41 99 PRO A C 1
ATOM 825 O O . PRO A 1 99 ? -24.712 -10.982 49.022 1.00 51.41 99 PRO A O 1
ATOM 828 N N . MET A 1 100 ? -22.907 -9.816 49.592 1.00 46.56 100 MET A N 1
ATOM 829 C CA . MET A 1 100 ? -23.447 -9.412 50.902 1.00 46.56 100 MET A CA 1
ATOM 830 C C . MET A 1 100 ? -22.971 -8.007 51.300 1.00 46.56 100 MET A C 1
ATOM 832 O O . MET A 1 100 ? -21.924 -7.855 51.927 1.00 46.56 100 MET A O 1
ATOM 836 N N . LEU A 1 101 ? -23.748 -6.973 50.965 1.00 57.62 101 LEU A N 1
ATOM 837 C CA . LEU A 1 101 ? -23.651 -5.664 51.620 1.00 57.62 101 LEU A CA 1
ATOM 838 C C . LEU A 1 101 ? -25.025 -5.262 52.170 1.00 57.62 101 LEU A C 1
ATOM 840 O O . LEU A 1 101 ? -26.003 -5.206 51.421 1.00 57.62 101 LEU A O 1
ATOM 844 N N . GLU A 1 102 ? -25.071 -4.978 53.475 1.00 60.34 102 GLU A N 1
ATOM 845 C CA . GLU A 1 102 ? -26.221 -4.403 54.183 1.00 60.34 102 GLU A CA 1
ATOM 846 C C . GLU A 1 102 ? -26.787 -3.182 53.448 1.00 60.34 102 GLU A C 1
ATOM 848 O O . GLU A 1 102 ? -26.046 -2.297 53.014 1.00 60.34 102 GLU A O 1
ATOM 853 N N . GLU A 1 103 ? -28.114 -3.111 53.375 1.00 60.19 103 GLU A N 1
ATOM 854 C CA . GLU A 1 103 ? -28.888 -2.087 52.664 1.00 60.19 103 GLU A CA 1
ATOM 855 C C . GLU A 1 103 ? -28.517 -0.652 53.083 1.00 60.19 103 GLU A C 1
ATOM 857 O O . GLU A 1 103 ? -28.362 0.214 52.229 1.00 60.19 103 GLU A O 1
ATOM 862 N N . ASN A 1 104 ? -28.197 -0.438 54.366 1.00 59.12 104 ASN A N 1
ATOM 863 C CA . ASN A 1 104 ? -27.783 0.862 54.916 1.00 59.12 104 ASN A CA 1
ATOM 864 C C . ASN A 1 104 ? -26.385 1.344 54.473 1.00 59.12 104 ASN A C 1
ATOM 866 O O . ASN A 1 104 ? -26.083 2.531 54.577 1.00 59.12 104 ASN A O 1
ATOM 870 N N . LYS A 1 105 ? -25.506 0.454 53.986 1.00 60.88 105 LYS A N 1
ATOM 871 C CA . LYS A 1 105 ? -24.166 0.827 53.482 1.00 60.88 105 LYS A CA 1
ATOM 872 C C . LYS A 1 105 ? -24.128 0.995 51.964 1.00 60.88 105 LYS A C 1
ATOM 874 O O . LYS A 1 105 ? -23.169 1.577 51.453 1.00 60.88 105 LYS A O 1
ATOM 879 N N . LYS A 1 106 ? -25.164 0.531 51.251 1.00 65.69 106 LYS A N 1
ATOM 880 C CA . LYS A 1 106 ? -25.282 0.667 49.792 1.00 65.69 106 LYS A CA 1
ATOM 881 C C . LYS A 1 106 ? -25.317 2.136 49.381 1.00 65.69 106 LYS A C 1
ATOM 883 O O . LYS A 1 106 ? -24.547 2.526 48.510 1.00 65.69 106 LYS A O 1
ATOM 888 N N . ASP A 1 107 ? -26.099 2.965 50.069 1.00 67.00 107 ASP A N 1
ATOM 889 C CA . ASP A 1 107 ? -26.256 4.383 49.715 1.00 67.00 107 ASP A CA 1
ATOM 890 C C . ASP A 1 107 ? -24.963 5.188 49.878 1.00 67.00 107 ASP A C 1
ATOM 892 O O . ASP A 1 107 ? -24.631 6.023 49.035 1.00 67.00 107 ASP A O 1
ATOM 896 N N . ALA A 1 108 ? -24.175 4.899 50.917 1.00 69.19 108 ALA A N 1
ATOM 897 C CA . ALA A 1 108 ? -22.879 5.541 51.128 1.00 69.19 108 ALA A CA 1
ATOM 898 C C . ALA A 1 108 ? -21.860 5.152 50.040 1.00 69.19 108 ALA A C 1
ATOM 900 O O . ALA A 1 108 ? -21.116 6.004 49.548 1.00 69.19 108 ALA A O 1
ATOM 901 N N . HIS A 1 109 ? -21.856 3.883 49.623 1.00 63.38 109 HIS A N 1
ATOM 902 C CA . HIS A 1 109 ? -20.949 3.385 48.589 1.00 63.38 109 HIS A CA 1
ATOM 903 C C . HIS A 1 109 ? -21.351 3.861 47.189 1.00 63.38 109 HIS A C 1
ATOM 905 O O . HIS A 1 109 ? -20.494 4.294 46.420 1.00 63.38 109 HIS A O 1
ATOM 911 N N . VAL A 1 110 ? -22.653 3.856 46.880 1.00 69.50 110 VAL A N 1
ATOM 912 C CA . VAL A 1 110 ? -23.209 4.420 45.642 1.00 69.50 110 VAL A CA 1
ATOM 913 C C . VAL A 1 110 ? -22.867 5.902 45.556 1.00 69.50 110 VAL A C 1
ATOM 915 O O . VAL A 1 110 ? -22.384 6.350 44.519 1.00 69.50 110 VAL A O 1
ATOM 918 N N . LYS A 1 111 ? -23.009 6.657 46.653 1.00 73.62 111 LYS A N 1
ATOM 919 C CA . LYS A 1 111 ? -22.649 8.079 46.686 1.00 73.62 111 LYS A CA 1
ATOM 920 C C . LYS A 1 111 ? -21.159 8.303 46.446 1.00 73.62 111 LYS A C 1
ATOM 922 O O . LYS A 1 111 ? -20.824 9.183 45.666 1.00 73.62 111 LYS A O 1
ATOM 927 N N . ALA A 1 112 ? -20.276 7.490 47.027 1.00 70.69 112 ALA A N 1
ATOM 928 C CA . ALA A 1 112 ? -18.831 7.577 46.797 1.00 70.69 112 ALA A CA 1
ATOM 929 C C . ALA A 1 112 ? -18.432 7.233 45.348 1.00 70.69 112 ALA A C 1
ATOM 931 O O . ALA A 1 112 ? -17.576 7.900 44.765 1.00 70.69 112 ALA A O 1
ATOM 932 N N . VAL A 1 113 ? -19.078 6.230 44.742 1.00 69.44 113 VAL A N 1
ATOM 933 C CA . VAL A 1 113 ? -18.865 5.854 43.334 1.00 69.44 113 VAL A CA 1
ATOM 934 C C . VAL A 1 113 ? -19.385 6.949 42.401 1.00 69.44 113 VAL A C 1
ATOM 936 O O . VAL A 1 113 ? -18.683 7.340 41.469 1.00 69.44 113 VAL A O 1
ATOM 939 N N . VAL A 1 114 ? -20.569 7.504 42.675 1.00 72.88 114 VAL A N 1
ATOM 940 C CA . VAL A 1 114 ? -21.132 8.641 41.932 1.00 72.88 114 VAL A CA 1
ATOM 941 C C . VAL A 1 114 ? -20.239 9.876 42.068 1.00 72.88 114 VAL A C 1
ATOM 943 O O . VAL A 1 114 ? -19.944 10.501 41.053 1.00 72.88 114 VAL A O 1
ATOM 946 N N . ASP A 1 115 ? -19.722 10.186 43.260 1.00 72.12 115 ASP A N 1
ATOM 947 C CA . ASP A 1 115 ? -18.791 11.306 43.477 1.00 72.12 115 ASP A CA 1
ATOM 948 C C . ASP A 1 115 ? -17.467 11.102 42.728 1.00 72.12 115 ASP A C 1
ATOM 950 O O . ASP A 1 115 ? -16.917 12.038 42.143 1.00 72.12 115 ASP A O 1
ATOM 954 N N . TYR A 1 116 ? -16.971 9.864 42.682 1.00 69.25 116 TYR A N 1
ATOM 955 C CA . TYR A 1 116 ? -15.802 9.484 41.893 1.00 69.25 116 TYR A CA 1
ATOM 956 C C . TYR A 1 116 ? -16.050 9.627 40.381 1.00 69.25 116 TYR A C 1
ATOM 958 O O . TYR A 1 116 ? -15.195 10.160 39.670 1.00 69.25 116 TYR A O 1
ATOM 966 N N . PHE A 1 117 ? -17.217 9.213 39.874 1.00 62.78 117 PHE A N 1
ATOM 967 C CA . PHE A 1 117 ? -17.598 9.376 38.464 1.00 62.78 117 PHE A CA 1
ATOM 968 C C . PHE A 1 117 ? -17.834 10.845 38.086 1.00 62.78 117 PHE A C 1
ATOM 970 O O . PHE A 1 117 ? -17.382 11.280 37.024 1.00 62.78 117 PHE A O 1
ATOM 977 N N . MET A 1 118 ? -18.476 11.621 38.962 1.00 65.31 118 MET A N 1
ATOM 978 C CA . MET A 1 118 ? -18.734 13.055 38.786 1.00 65.31 118 MET A CA 1
ATOM 979 C C . MET A 1 118 ? -17.428 13.860 38.803 1.00 65.31 118 MET A C 1
ATOM 981 O O . MET A 1 118 ? -17.218 14.692 37.922 1.00 65.31 118 MET A O 1
ATOM 985 N N . ARG A 1 119 ? -16.487 13.551 39.711 1.00 60.94 119 ARG A N 1
ATOM 986 C CA . ARG A 1 119 ? -15.139 14.158 39.723 1.00 60.94 1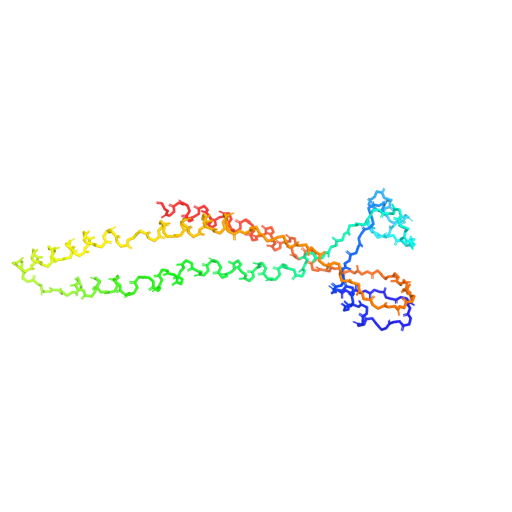19 ARG A CA 1
ATOM 987 C C . ARG A 1 119 ? -14.285 13.744 38.529 1.00 60.94 119 ARG A C 1
ATOM 989 O O . ARG A 1 119 ? -13.490 14.540 38.036 1.00 60.94 119 ARG A O 1
ATOM 996 N N . ASN A 1 120 ? -14.453 12.525 38.026 1.00 60.56 120 ASN A N 1
ATOM 997 C CA . ASN A 1 120 ? -13.672 12.032 36.896 1.00 60.56 120 ASN A CA 1
ATOM 998 C C . ASN A 1 120 ? -14.190 12.465 35.519 1.00 60.56 120 ASN A C 1
ATOM 1000 O O . ASN A 1 120 ? -13.463 12.354 34.532 1.00 60.56 120 ASN A O 1
ATOM 1004 N N . ARG A 1 121 ? -15.417 12.981 35.414 1.00 51.28 121 ARG A N 1
ATOM 1005 C CA . ARG A 1 121 ? -15.991 13.433 34.135 1.00 51.28 121 ARG A CA 1
ATOM 1006 C C . ARG A 1 121 ? -15.165 14.550 33.469 1.00 51.28 121 ARG A C 1
ATOM 1008 O O . ARG A 1 121 ? -15.231 14.708 32.256 1.00 51.28 121 ARG A O 1
ATOM 1015 N N . SER A 1 122 ? -14.322 15.241 34.243 1.00 55.22 122 SER A N 1
ATOM 1016 C CA . SER A 1 122 ? -13.377 16.272 33.783 1.00 55.22 122 SER A CA 1
ATOM 1017 C C . SER A 1 122 ? -11.959 15.753 33.453 1.00 55.22 122 SER A C 1
ATOM 1019 O O . SER A 1 122 ? -11.142 16.484 32.902 1.00 55.22 122 SER A O 1
ATOM 1021 N N . GLN A 1 123 ? -11.637 14.479 33.721 1.00 53.94 123 GLN A N 1
ATOM 1022 C CA . GLN A 1 123 ? -10.326 13.891 33.373 1.00 53.94 123 GLN A CA 1
ATOM 1023 C C . GLN A 1 123 ? -10.259 13.366 31.923 1.00 53.94 123 GLN A C 1
ATOM 1025 O O . GLN A 1 123 ? -9.197 12.968 31.449 1.00 53.94 123 GLN A O 1
ATOM 1030 N N . ASN A 1 124 ? -11.378 13.426 31.190 1.00 52.72 124 ASN A N 1
ATOM 1031 C CA . ASN A 1 124 ? -11.496 13.032 29.781 1.00 52.72 124 ASN A CA 1
ATOM 1032 C C . ASN A 1 124 ? -11.328 14.216 28.802 1.00 52.72 124 ASN A C 1
ATOM 1034 O O . ASN A 1 124 ? -1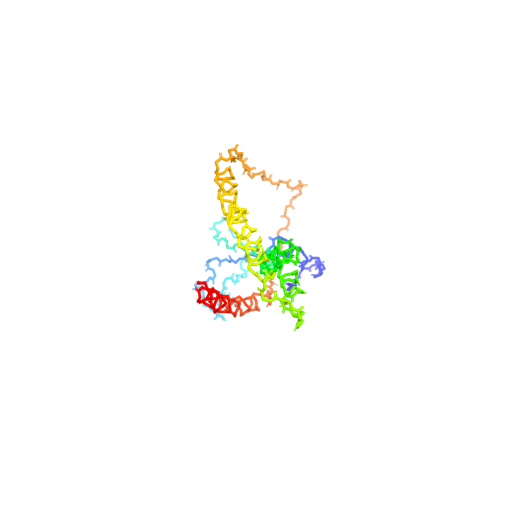1.819 14.177 27.678 1.00 52.72 124 ASN A O 1
ATOM 1038 N N . GLN A 1 125 ? -10.583 15.256 29.185 1.00 51.09 125 GLN A N 1
ATOM 1039 C CA . GLN A 1 125 ? -10.171 16.352 28.290 1.00 51.09 125 GLN A CA 1
ATOM 1040 C C . GLN A 1 125 ? -9.026 15.964 27.323 1.00 51.09 125 GLN A C 1
ATOM 1042 O O . GLN A 1 125 ? -8.471 16.813 26.631 1.00 51.09 125 GLN A O 1
ATOM 1047 N N . SER A 1 126 ? -8.679 14.676 27.197 1.00 52.00 126 SER A N 1
ATOM 1048 C CA . SER A 1 126 ? -7.617 14.193 26.291 1.00 52.00 126 SER A CA 1
ATOM 1049 C C . SER A 1 126 ? -7.899 14.435 24.796 1.00 52.00 126 SER A C 1
ATOM 1051 O O . SER A 1 126 ? -7.004 14.225 23.975 1.00 52.00 126 SER A O 1
ATOM 1053 N N . TYR A 1 127 ? -9.103 14.868 24.419 1.00 55.53 127 TYR A N 1
ATOM 1054 C CA . TYR A 1 127 ? -9.399 15.340 23.063 1.00 55.53 127 TYR A CA 1
ATOM 1055 C C . TYR A 1 127 ? -8.827 16.743 22.802 1.00 55.53 127 TYR A C 1
ATOM 1057 O O . TYR A 1 127 ? -8.265 16.981 21.735 1.00 55.53 127 TYR A O 1
ATOM 1065 N N . ALA A 1 128 ? -8.875 17.640 23.794 1.00 58.16 128 ALA A N 1
ATOM 1066 C CA . ALA A 1 128 ? -8.400 19.019 23.669 1.00 58.16 128 ALA A CA 1
ATOM 1067 C C . ALA A 1 128 ? -6.870 19.094 23.543 1.00 58.16 128 ALA A C 1
ATOM 1069 O O . ALA A 1 128 ? -6.349 19.815 22.695 1.00 58.16 128 ALA A O 1
ATOM 1070 N N . THR A 1 129 ? -6.136 18.283 24.313 1.00 58.28 129 THR A N 1
ATOM 1071 C CA . THR A 1 129 ? -4.666 18.224 24.217 1.00 58.28 129 THR A CA 1
ATOM 1072 C C . THR A 1 129 ? -4.205 17.669 22.866 1.00 58.28 129 THR A C 1
ATOM 1074 O O . THR A 1 129 ? -3.230 18.155 22.305 1.00 58.28 129 THR A O 1
ATOM 1077 N N . ARG A 1 130 ? -4.925 16.692 22.294 1.00 57.09 130 ARG A N 1
ATOM 1078 C CA . ARG A 1 130 ? -4.624 16.145 20.955 1.00 57.09 130 ARG A CA 1
ATOM 1079 C C . ARG A 1 130 ? -4.883 17.151 19.839 1.00 57.09 130 ARG A C 1
ATOM 1081 O O . ARG A 1 130 ? -4.091 17.222 18.903 1.00 57.09 130 ARG A O 1
ATOM 1088 N N . TYR A 1 131 ? -5.957 17.929 19.959 1.00 63.38 131 TYR A N 1
ATOM 1089 C CA . TYR A 1 131 ? -6.289 18.995 19.018 1.00 63.38 131 TYR A CA 1
ATOM 1090 C C . TYR A 1 131 ? -5.235 20.118 19.047 1.00 63.38 131 TYR A C 1
ATOM 1092 O O . TYR A 1 131 ? -4.701 20.478 18.000 1.00 63.38 131 TYR A O 1
ATOM 1100 N N . LEU A 1 132 ? -4.828 20.564 20.244 1.00 62.78 132 LEU A N 1
ATOM 1101 C CA . LEU A 1 132 ? -3.762 21.560 20.437 1.00 62.78 132 LEU A CA 1
ATOM 1102 C C . LEU A 1 132 ? -2.414 21.117 19.848 1.00 62.78 132 LEU A C 1
ATOM 1104 O O . LEU A 1 132 ? -1.727 21.912 19.212 1.00 62.78 132 LEU A O 1
ATOM 1108 N N . ILE A 1 133 ? -2.043 19.843 20.010 1.00 70.56 133 ILE A N 1
ATOM 1109 C CA . ILE A 1 133 ? -0.800 19.296 19.441 1.00 70.56 133 ILE A CA 1
ATOM 1110 C C . ILE A 1 133 ? -0.839 19.312 17.905 1.00 70.56 133 ILE A C 1
ATOM 1112 O O . ILE A 1 133 ? 0.159 19.669 17.280 1.00 70.56 133 ILE A O 1
ATOM 1116 N N . CYS A 1 134 ? -1.980 18.979 17.288 1.00 62.97 134 CYS A N 1
ATOM 1117 C CA . CYS A 1 134 ? -2.135 19.029 15.828 1.00 62.97 134 CYS A CA 1
ATOM 1118 C C . CYS A 1 134 ? -2.081 20.465 15.284 1.00 62.97 134 CYS A C 1
ATOM 1120 O O . CYS A 1 134 ? -1.544 20.701 14.203 1.00 62.97 134 CYS A O 1
ATOM 1122 N N . GLU A 1 135 ? -2.601 21.434 16.035 1.00 57.34 135 GLU A N 1
ATOM 1123 C CA . GLU A 1 135 ? -2.611 22.841 15.634 1.00 57.34 135 GLU A CA 1
ATOM 1124 C C . GLU A 1 135 ? -1.220 23.493 15.740 1.00 57.34 135 GLU A C 1
ATOM 1126 O O . GLU A 1 135 ? -0.832 24.267 14.863 1.00 57.34 135 GLU A O 1
ATOM 1131 N N . VAL A 1 136 ? -0.422 23.098 16.740 1.00 66.44 136 VAL A N 1
ATOM 1132 C CA . VAL A 1 136 ? 0.989 23.505 16.876 1.00 66.44 136 VAL A CA 1
ATOM 1133 C C . VAL A 1 136 ? 1.865 22.874 15.789 1.00 66.44 136 VAL A C 1
ATOM 1135 O O . VAL A 1 136 ? 2.694 23.568 15.205 1.00 66.44 136 VAL A O 1
ATOM 1138 N N . LEU A 1 137 ? 1.659 21.594 15.453 1.00 62.25 137 LEU A N 1
ATOM 1139 C CA . LEU A 1 137 ? 2.404 20.923 14.375 1.00 62.25 137 LEU A CA 1
ATOM 1140 C C . LEU A 1 137 ? 2.117 21.528 12.993 1.00 62.25 137 LEU A C 1
ATOM 1142 O O . LEU A 1 137 ? 3.012 21.582 12.153 1.00 62.25 137 LEU A O 1
ATOM 1146 N N . ARG A 1 138 ? 0.892 22.017 12.766 1.00 58.53 138 ARG A N 1
ATOM 1147 C CA . ARG A 1 138 ? 0.503 22.700 11.523 1.00 58.53 138 ARG A CA 1
ATOM 1148 C C . ARG A 1 138 ? 1.159 24.077 11.376 1.00 58.53 138 ARG A C 1
ATOM 1150 O O . ARG A 1 138 ? 1.482 24.467 10.260 1.00 58.53 138 ARG A O 1
ATOM 1157 N N . ASN A 1 139 ? 1.371 24.792 12.483 1.00 54.06 139 ASN A N 1
ATOM 1158 C CA . ASN A 1 139 ? 1.871 26.173 12.472 1.00 54.06 139 ASN A CA 1
ATOM 1159 C C . ASN A 1 139 ? 3.366 26.311 12.845 1.00 54.06 139 ASN A C 1
ATOM 1161 O O . ASN A 1 139 ? 3.907 27.411 12.781 1.00 54.06 139 ASN A O 1
ATOM 1165 N N . GLY A 1 140 ? 4.047 25.223 13.226 1.00 54.38 140 GLY A N 1
ATOM 1166 C CA . GLY A 1 140 ? 5.412 25.226 13.777 1.00 54.38 140 GLY A CA 1
ATOM 1167 C C . GLY A 1 140 ? 6.515 24.682 12.862 1.00 54.38 140 GLY A C 1
ATOM 1168 O O . GLY A 1 140 ? 7.487 24.127 13.366 1.00 54.38 140 GLY A O 1
ATOM 1169 N N . GLY A 1 141 ? 6.380 24.797 11.538 1.00 51.09 141 GLY A N 1
ATOM 1170 C CA . GLY A 1 141 ? 7.294 24.156 10.585 1.00 51.09 141 GLY A CA 1
ATOM 1171 C C . GLY A 1 141 ? 7.684 25.003 9.376 1.00 51.09 141 GLY A C 1
ATOM 1172 O O . GLY A 1 141 ? 7.730 24.472 8.271 1.00 51.09 141 GLY A O 1
ATOM 1173 N N . ASN A 1 142 ? 7.990 26.294 9.546 1.00 48.16 142 ASN A N 1
ATOM 1174 C CA . ASN A 1 142 ? 8.779 27.015 8.539 1.00 48.16 142 ASN A CA 1
ATOM 1175 C C . ASN A 1 142 ? 10.233 26.519 8.603 1.00 48.16 142 ASN A C 1
ATOM 1177 O O . ASN A 1 142 ? 11.079 27.078 9.295 1.00 48.16 142 ASN A O 1
ATOM 1181 N N . GLY A 1 143 ? 10.498 25.429 7.889 1.00 45.59 143 GLY A N 1
ATOM 1182 C CA . GLY A 1 143 ? 11.820 24.863 7.669 1.00 45.59 143 GLY A CA 1
ATOM 1183 C C . GLY A 1 143 ? 11.812 24.160 6.323 1.00 45.59 143 GLY A C 1
ATOM 1184 O O . GLY A 1 143 ? 11.438 22.997 6.220 1.00 45.59 143 GLY A O 1
ATOM 1185 N N . THR A 1 144 ? 12.157 24.906 5.280 1.00 39.62 144 THR A N 1
ATOM 1186 C CA . THR A 1 144 ? 12.325 24.433 3.908 1.00 39.62 144 THR A CA 1
ATOM 1187 C C . THR A 1 144 ? 13.220 23.192 3.881 1.00 39.62 144 THR A C 1
ATOM 1189 O O . THR A 1 144 ? 14.437 23.305 4.026 1.00 39.62 144 THR A O 1
ATOM 1192 N N . TRP A 1 145 ? 12.649 22.008 3.652 1.00 37.97 145 TRP A N 1
ATOM 1193 C CA . TRP A 1 145 ? 13.426 20.872 3.161 1.00 37.97 145 TRP A CA 1
ATOM 1194 C C . TRP A 1 145 ? 13.740 21.148 1.694 1.00 37.97 145 TRP A C 1
ATOM 1196 O O . TRP A 1 145 ? 13.053 20.689 0.788 1.00 37.97 145 TRP A O 1
ATOM 1206 N N . SER A 1 146 ? 14.755 21.984 1.475 1.00 35.38 146 SER A N 1
ATOM 1207 C CA . SER A 1 146 ? 15.384 22.124 0.171 1.00 35.38 146 SER A CA 1
ATOM 1208 C C . SER A 1 146 ? 16.072 20.800 -0.134 1.00 35.38 146 SER A C 1
ATOM 1210 O O . SER A 1 146 ? 17.021 20.398 0.548 1.00 35.38 146 SER A O 1
ATOM 1212 N N . SER A 1 147 ? 15.523 20.084 -1.112 1.00 41.66 147 SER A N 1
ATOM 1213 C CA . SER A 1 147 ? 16.067 18.848 -1.652 1.00 41.66 147 SER A CA 1
ATOM 1214 C C . SER A 1 147 ? 17.506 19.085 -2.102 1.00 41.66 147 SER A C 1
ATOM 1216 O O . SER A 1 147 ? 17.765 19.648 -3.162 1.00 41.66 147 SER A O 1
ATOM 1218 N N . SER A 1 148 ? 18.462 18.653 -1.283 1.00 41.56 148 SER A N 1
ATOM 1219 C CA . SER A 1 148 ? 19.857 18.566 -1.695 1.00 41.56 148 SER A CA 1
ATOM 1220 C C . SER A 1 148 ? 19.967 17.446 -2.726 1.00 41.56 148 SER A C 1
ATOM 1222 O O . SER A 1 148 ? 19.894 16.265 -2.377 1.00 41.56 148 SER A O 1
ATOM 1224 N N . GLY A 1 149 ? 20.101 17.828 -3.997 1.00 42.50 149 GLY A N 1
ATOM 1225 C CA . GLY A 1 149 ? 20.507 16.926 -5.065 1.00 42.50 149 GLY A CA 1
ATOM 1226 C C . GLY A 1 149 ? 21.833 16.271 -4.685 1.00 42.50 149 GLY A C 1
ATOM 1227 O O . GLY A 1 149 ? 22.838 16.950 -4.479 1.00 42.50 149 GLY A O 1
ATOM 1228 N N . LYS A 1 150 ? 21.821 14.948 -4.529 1.00 41.38 150 LYS A N 1
ATOM 1229 C CA . LYS A 1 150 ? 23.029 14.160 -4.288 1.00 41.38 150 LYS A CA 1
ATOM 1230 C C . LYS A 1 150 ? 23.690 13.891 -5.639 1.00 41.38 150 LYS A C 1
ATOM 1232 O O . LYS A 1 150 ? 23.165 13.114 -6.426 1.00 41.38 150 LYS A O 1
ATOM 1237 N N . SER A 1 151 ? 24.824 14.541 -5.890 1.00 39.34 151 SER A N 1
ATOM 1238 C CA . SER A 1 151 ? 25.746 14.195 -6.975 1.00 39.34 151 SER A CA 1
ATOM 1239 C C . SER A 1 151 ? 26.704 13.111 -6.480 1.00 39.34 151 SER A C 1
ATOM 1241 O O . SER A 1 151 ? 27.345 13.293 -5.443 1.00 39.34 151 SER A O 1
ATOM 1243 N N . TRP A 1 152 ? 26.797 11.995 -7.202 1.00 39.28 152 TRP A N 1
ATOM 1244 C CA . TRP A 1 152 ? 27.831 10.982 -6.994 1.00 39.28 152 TRP A CA 1
ATOM 1245 C C . TRP A 1 152 ? 28.768 10.922 -8.208 1.00 39.28 152 TRP A C 1
ATOM 1247 O O . TRP A 1 152 ? 28.313 10.772 -9.335 1.00 39.28 152 TRP A O 1
ATOM 1257 N N . SER A 1 153 ? 30.066 11.014 -7.895 1.00 45.66 153 SER A N 1
ATOM 1258 C CA . SER A 1 153 ? 31.268 10.495 -8.575 1.00 45.66 153 SER A CA 1
ATOM 1259 C C . SER A 1 153 ? 31.507 10.793 -10.067 1.00 45.66 153 SER A C 1
ATOM 1261 O O . SER A 1 153 ? 30.826 10.276 -10.944 1.00 45.66 153 SER A O 1
ATOM 1263 N N . SER A 1 154 ? 32.609 11.509 -10.342 1.00 45.97 154 SER A N 1
ATOM 1264 C CA . SER A 1 154 ? 33.240 11.639 -11.666 1.00 45.97 154 SER A CA 1
ATOM 1265 C C . SER A 1 154 ? 33.680 10.285 -12.225 1.00 45.97 154 SER A C 1
ATOM 1267 O O . SER A 1 154 ? 34.723 9.748 -11.852 1.00 45.97 154 SER A O 1
ATOM 1269 N N . GLY A 1 155 ? 32.898 9.778 -13.164 1.00 52.72 155 GLY A N 1
ATOM 1270 C CA . GLY A 1 155 ? 33.252 8.751 -14.132 1.00 52.72 155 GLY A CA 1
ATOM 1271 C C . GLY A 1 155 ? 32.274 8.869 -15.297 1.00 52.72 155 GLY A C 1
ATOM 1272 O O . GLY A 1 155 ? 31.110 9.205 -15.080 1.00 52.72 155 GLY A O 1
ATOM 1273 N N . ASP A 1 156 ? 32.726 8.647 -16.530 1.00 50.50 156 ASP A N 1
ATOM 1274 C CA . ASP A 1 156 ? 31.815 8.652 -17.675 1.00 50.50 156 ASP A CA 1
ATOM 1275 C C . ASP A 1 156 ? 30.761 7.551 -17.495 1.00 50.50 156 ASP A C 1
ATOM 1277 O O . ASP A 1 156 ? 31.082 6.363 -17.405 1.00 50.50 156 ASP A O 1
ATOM 1281 N N . VAL A 1 157 ? 29.491 7.956 -17.416 1.00 66.81 157 VAL A N 1
ATOM 1282 C CA . VAL A 1 157 ? 28.363 7.056 -17.159 1.00 66.81 157 VAL A CA 1
ATOM 1283 C C . VAL A 1 157 ? 28.176 6.127 -18.355 1.00 66.81 157 VAL A C 1
ATOM 1285 O O . VAL A 1 157 ? 27.652 6.517 -19.400 1.00 66.81 157 VAL A O 1
ATOM 1288 N N . GLN A 1 158 ? 28.579 4.870 -18.194 1.00 61.47 158 GLN A N 1
ATOM 1289 C CA . GLN A 1 158 ? 28.275 3.814 -19.153 1.00 61.47 158 GLN A CA 1
ATOM 1290 C C . GLN A 1 158 ? 26.818 3.381 -18.958 1.00 61.47 158 GLN A C 1
ATOM 1292 O O . GLN A 1 158 ? 26.488 2.673 -18.009 1.00 61.47 158 GLN A O 1
ATOM 1297 N N . LYS A 1 159 ? 25.929 3.840 -19.845 1.00 67.56 159 LYS A N 1
ATOM 1298 C CA . LYS A 1 159 ? 24.505 3.477 -19.825 1.00 67.56 159 LYS A CA 1
ATOM 1299 C C . LYS A 1 159 ? 24.337 2.048 -20.352 1.00 67.56 159 LYS A C 1
ATOM 1301 O O . LYS A 1 159 ? 24.759 1.752 -21.470 1.00 67.56 159 LYS A O 1
ATOM 1306 N N . HIS A 1 160 ? 23.757 1.172 -19.538 1.00 72.12 160 HIS A N 1
ATOM 1307 C CA . HIS A 1 160 ? 23.364 -0.185 -19.918 1.00 72.12 160 HIS A CA 1
ATOM 1308 C C . HIS A 1 160 ? 21.870 -0.351 -19.670 1.00 72.12 160 HIS A C 1
ATOM 1310 O O . HIS A 1 160 ? 21.405 -0.190 -18.542 1.00 72.12 160 HIS A O 1
ATOM 1316 N N . ASP A 1 161 ? 21.140 -0.689 -20.727 1.00 73.69 161 ASP A N 1
ATOM 1317 C CA . ASP A 1 161 ? 19.698 -0.880 -20.674 1.00 73.69 161 ASP A CA 1
ATOM 1318 C C . ASP A 1 161 ? 19.415 -2.375 -20.481 1.00 73.69 161 ASP A C 1
ATOM 1320 O O . ASP A 1 161 ? 19.852 -3.213 -21.269 1.00 73.69 161 ASP A O 1
ATOM 1324 N N . SER A 1 162 ? 18.688 -2.728 -19.422 1.00 74.56 162 SER A N 1
ATOM 1325 C CA . SER A 1 162 ? 18.254 -4.105 -19.176 1.00 74.56 162 SER A CA 1
ATOM 1326 C C . SER A 1 162 ? 16.754 -4.153 -18.923 1.00 74.56 162 SER A C 1
ATOM 1328 O O . SER A 1 162 ? 16.171 -3.235 -18.343 1.00 74.56 162 SER A O 1
ATOM 1330 N N . ILE A 1 163 ? 16.111 -5.221 -19.392 1.00 80.19 163 ILE A N 1
ATOM 1331 C CA . ILE A 1 163 ? 14.669 -5.402 -19.226 1.00 80.19 163 ILE A CA 1
ATOM 1332 C C . ILE A 1 163 ? 14.436 -6.124 -17.906 1.00 80.19 163 ILE A C 1
ATOM 1334 O O . ILE A 1 163 ? 14.992 -7.198 -17.665 1.00 80.19 163 ILE A O 1
ATOM 1338 N N . CYS A 1 164 ? 13.581 -5.549 -17.063 1.00 81.12 164 CYS A N 1
ATOM 1339 C CA . CYS A 1 164 ? 13.284 -6.082 -15.744 1.00 81.12 164 CYS A CA 1
ATOM 1340 C C . CYS A 1 164 ? 11.789 -6.309 -15.542 1.00 81.12 164 CYS A C 1
ATOM 1342 O O . CYS A 1 164 ? 10.950 -5.483 -15.894 1.00 81.12 164 CYS A O 1
ATOM 1344 N N . LEU A 1 165 ? 11.465 -7.432 -14.910 1.00 82.12 165 LEU A N 1
ATOM 1345 C CA . LEU A 1 165 ? 10.122 -7.796 -14.494 1.00 82.12 165 LEU A CA 1
ATOM 1346 C C . LEU A 1 165 ? 9.961 -7.497 -13.002 1.00 82.12 165 LEU A C 1
ATOM 1348 O O . LEU A 1 165 ? 10.819 -7.844 -12.173 1.00 82.12 165 LEU A O 1
ATOM 1352 N N . LEU A 1 166 ? 8.824 -6.888 -12.652 1.00 81.81 166 LEU A N 1
ATOM 1353 C CA . LEU A 1 166 ? 8.456 -6.563 -11.276 1.00 81.81 166 LEU A CA 1
ATOM 1354 C C . LEU A 1 166 ? 7.184 -7.323 -10.848 1.00 81.81 166 LEU A C 1
ATOM 1356 O O . LEU A 1 166 ? 6.099 -6.742 -10.804 1.00 81.81 166 LEU A O 1
ATOM 1360 N N . PRO A 1 167 ? 7.298 -8.619 -10.479 1.00 74.50 167 PRO A N 1
ATOM 1361 C CA . PRO A 1 167 ? 6.158 -9.435 -10.047 1.00 74.50 167 PRO A CA 1
ATOM 1362 C C . PRO A 1 167 ? 5.429 -8.883 -8.816 1.00 74.50 167 PRO A C 1
ATOM 1364 O O . PRO A 1 167 ? 4.283 -9.235 -8.568 1.00 74.50 167 PRO A O 1
ATOM 1367 N N . LEU A 1 168 ? 6.079 -8.017 -8.030 1.00 74.25 168 LEU A N 1
ATOM 1368 C CA . LEU A 1 168 ? 5.458 -7.396 -6.860 1.00 74.25 168 LEU A CA 1
ATOM 1369 C C . LEU A 1 168 ? 4.323 -6.433 -7.228 1.00 74.25 168 LEU A C 1
ATOM 1371 O O . LEU A 1 168 ? 3.438 -6.235 -6.403 1.00 74.25 168 LEU A O 1
ATOM 1375 N N . ASN A 1 169 ? 4.315 -5.857 -8.436 1.00 78.00 169 ASN A N 1
ATOM 1376 C CA . ASN A 1 169 ? 3.292 -4.883 -8.817 1.00 78.00 169 ASN A CA 1
ATOM 1377 C C . ASN A 1 169 ? 1.884 -5.504 -8.816 1.00 78.00 169 ASN A C 1
ATOM 1379 O O . ASN A 1 169 ? 0.973 -4.982 -8.179 1.00 78.00 169 ASN A O 1
ATOM 1383 N N . ILE A 1 170 ? 1.728 -6.681 -9.437 1.00 82.19 170 ILE A N 1
ATOM 1384 C CA . ILE A 1 170 ? 0.426 -7.358 -9.504 1.00 82.19 170 ILE A CA 1
ATOM 1385 C C . ILE A 1 170 ? -0.066 -7.793 -8.118 1.00 82.19 170 ILE A C 1
ATOM 1387 O O . ILE A 1 170 ? -1.251 -7.687 -7.818 1.00 82.19 170 ILE A O 1
ATOM 1391 N N . ILE A 1 171 ? 0.842 -8.246 -7.248 1.00 84.56 171 ILE A N 1
ATOM 1392 C CA . ILE A 1 171 ? 0.495 -8.668 -5.886 1.00 84.56 171 ILE A CA 1
ATOM 1393 C C . ILE A 1 171 ? 0.042 -7.459 -5.069 1.00 84.56 171 ILE A C 1
ATOM 1395 O O . ILE A 1 171 ? -1.003 -7.519 -4.420 1.00 84.56 171 ILE A O 1
ATOM 1399 N N . ASN A 1 172 ? 0.796 -6.359 -5.133 1.00 81.88 172 ASN A N 1
ATOM 1400 C CA . ASN A 1 172 ? 0.462 -5.136 -4.417 1.00 81.88 172 ASN A CA 1
ATOM 1401 C C . ASN A 1 172 ? -0.909 -4.612 -4.842 1.00 81.88 172 ASN A C 1
ATOM 1403 O O . ASN A 1 172 ? -1.726 -4.331 -3.972 1.00 81.88 172 ASN A O 1
ATOM 1407 N N . GLU A 1 173 ? -1.207 -4.557 -6.141 1.00 84.75 173 GLU A N 1
ATOM 1408 C CA . GLU A 1 173 ? -2.518 -4.126 -6.639 1.00 84.75 173 GLU A CA 1
ATOM 1409 C C . GLU A 1 173 ? -3.666 -4.931 -6.001 1.00 84.75 173 GLU A C 1
ATOM 1411 O O . GLU A 1 173 ? -4.622 -4.352 -5.483 1.00 84.75 173 GLU A O 1
ATOM 1416 N N . LYS A 1 174 ? -3.557 -6.268 -5.949 1.00 86.44 174 LYS A N 1
ATOM 1417 C CA . LYS A 1 174 ? -4.614 -7.117 -5.367 1.00 86.44 174 LYS A CA 1
ATOM 1418 C C . LYS A 1 174 ? -4.716 -6.985 -3.850 1.00 86.44 174 LYS A C 1
ATOM 1420 O O . LYS A 1 174 ? -5.825 -6.910 -3.319 1.00 86.44 174 LYS A O 1
ATOM 1425 N N . VAL A 1 175 ? -3.582 -6.919 -3.154 1.00 87.06 175 VAL A N 1
ATOM 1426 C CA . VAL A 1 175 ? -3.545 -6.758 -1.692 1.00 87.06 175 VAL A CA 1
ATOM 1427 C C . VAL A 1 175 ? -4.103 -5.398 -1.280 1.00 87.06 175 VAL A C 1
ATOM 1429 O O . VAL A 1 175 ? -4.888 -5.328 -0.337 1.00 87.06 175 VAL A O 1
ATOM 1432 N N . TYR A 1 176 ? -3.762 -4.325 -1.995 1.00 84.25 176 TYR A N 1
ATOM 1433 C CA . TYR A 1 176 ? -4.252 -2.982 -1.687 1.00 84.25 176 TYR A CA 1
ATOM 1434 C C . TYR A 1 176 ? -5.752 -2.841 -1.907 1.00 84.25 176 TYR A C 1
ATOM 1436 O O . TYR A 1 176 ? -6.426 -2.270 -1.052 1.00 84.25 176 TYR A O 1
ATOM 1444 N N . ILE A 1 177 ? -6.289 -3.399 -2.995 1.00 85.00 177 ILE A N 1
ATOM 1445 C CA . ILE A 1 177 ? -7.735 -3.403 -3.244 1.00 85.00 177 ILE A CA 1
ATOM 1446 C C . ILE A 1 177 ? -8.459 -4.153 -2.118 1.00 85.00 177 ILE A C 1
ATOM 1448 O O . ILE A 1 177 ? -9.420 -3.636 -1.550 1.00 85.00 177 ILE A O 1
ATOM 1452 N N . PHE A 1 178 ? -7.966 -5.336 -1.738 1.00 88.00 178 PHE A N 1
ATOM 1453 C CA . PHE A 1 178 ? -8.539 -6.106 -0.633 1.00 88.00 178 PHE A CA 1
ATOM 1454 C C . PHE A 1 178 ? -8.491 -5.342 0.700 1.00 88.00 178 PHE A C 1
ATOM 1456 O O . PHE A 1 178 ? -9.506 -5.232 1.392 1.00 88.00 178 PHE A O 1
ATOM 1463 N N . LEU A 1 179 ? -7.330 -4.775 1.044 1.00 84.69 179 LEU A N 1
ATOM 1464 C CA . LEU A 1 179 ? -7.154 -3.986 2.263 1.00 84.69 179 LEU A CA 1
ATOM 1465 C C . LEU A 1 179 ? -8.059 -2.756 2.273 1.00 84.69 179 LEU A C 1
ATOM 1467 O O . LEU A 1 179 ? -8.620 -2.439 3.315 1.00 84.69 179 LEU A O 1
ATOM 1471 N N . TRP A 1 180 ? -8.236 -2.079 1.141 1.00 85.19 180 TRP A N 1
ATOM 1472 C CA . TRP A 1 180 ? -9.103 -0.909 1.045 1.00 85.19 180 TRP A CA 1
ATOM 1473 C C . TRP A 1 180 ? -10.554 -1.250 1.399 1.00 85.19 180 TRP A C 1
ATOM 1475 O O . TRP A 1 180 ? -11.131 -0.614 2.282 1.00 85.19 180 TRP A O 1
ATOM 1485 N N . PHE A 1 181 ? -11.119 -2.305 0.803 1.00 88.88 181 PHE A N 1
ATOM 1486 C CA . PHE A 1 181 ? -12.474 -2.757 1.143 1.00 88.88 181 PHE A CA 1
ATOM 1487 C C . PHE A 1 181 ? -12.585 -3.172 2.613 1.00 88.88 181 PHE A C 1
ATOM 1489 O O . PHE A 1 181 ? -13.534 -2.788 3.297 1.00 88.88 181 PHE A O 1
ATOM 1496 N N . TRP A 1 182 ? -11.594 -3.907 3.122 1.00 84.88 182 TRP A N 1
ATOM 1497 C CA . TRP A 1 182 ? -11.538 -4.311 4.526 1.00 84.88 182 TRP A CA 1
ATOM 1498 C C . TRP A 1 182 ? -11.532 -3.106 5.480 1.00 84.88 182 TRP A C 1
ATOM 1500 O O . TRP A 1 182 ? -12.268 -3.086 6.467 1.00 84.88 182 TRP A O 1
ATOM 1510 N N . LEU A 1 183 ? -10.750 -2.070 5.168 1.00 82.62 183 LEU A N 1
ATOM 1511 C CA . LEU A 1 183 ? -10.684 -0.832 5.946 1.00 82.62 183 LEU A CA 1
ATOM 1512 C C . LEU A 1 183 ? -11.995 -0.054 5.924 1.00 82.62 183 LEU A C 1
ATOM 1514 O O . LEU A 1 183 ? -12.402 0.450 6.967 1.00 82.62 183 LEU A O 1
ATOM 1518 N N . VAL A 1 184 ? -12.662 0.031 4.772 1.00 86.94 184 VAL A N 1
ATOM 1519 C CA . VAL A 1 184 ? -13.973 0.686 4.654 1.00 86.94 184 VAL A CA 1
ATOM 1520 C C . VAL A 1 184 ? -15.002 -0.031 5.527 1.00 86.94 184 VAL A C 1
ATOM 1522 O O . VAL A 1 184 ? -15.710 0.618 6.291 1.00 86.94 184 VAL A O 1
ATOM 1525 N N . VAL A 1 185 ? -15.038 -1.366 5.493 1.00 85.12 185 VAL A N 1
ATOM 1526 C CA . VAL A 1 185 ? -15.934 -2.160 6.349 1.00 85.12 185 VAL A CA 1
ATOM 1527 C C . VAL A 1 185 ? -15.628 -1.930 7.831 1.00 85.12 185 VAL A C 1
ATOM 1529 O O . VAL A 1 185 ? -16.541 -1.655 8.609 1.00 85.12 185 VAL A O 1
ATOM 1532 N N . LEU A 1 186 ? -14.354 -1.974 8.231 1.00 77.56 186 LEU A N 1
ATOM 1533 C CA . LEU A 1 186 ? -13.955 -1.686 9.612 1.00 77.56 186 LEU A CA 1
ATOM 1534 C C . LEU A 1 186 ? -14.303 -0.255 10.042 1.00 77.56 186 LEU A C 1
ATOM 1536 O O . LEU A 1 186 ? -14.698 -0.053 11.191 1.00 77.56 186 LEU A O 1
ATOM 1540 N N . ALA A 1 187 ? -14.173 0.727 9.148 1.00 82.12 187 ALA A N 1
ATOM 1541 C CA . ALA A 1 187 ? -14.528 2.117 9.416 1.00 82.12 187 ALA A CA 1
ATOM 1542 C C . ALA A 1 187 ? -16.040 2.282 9.611 1.00 82.12 187 ALA A C 1
ATOM 1544 O O . ALA A 1 187 ? -16.453 2.957 10.549 1.00 82.12 187 ALA A O 1
ATOM 1545 N N . VAL A 1 188 ? -16.860 1.614 8.794 1.00 88.69 188 VAL A N 1
ATOM 1546 C CA . VAL A 1 188 ? -18.323 1.599 8.950 1.00 88.69 188 VAL A CA 1
ATOM 1547 C C . VAL A 1 188 ? -18.722 0.940 10.269 1.00 88.69 188 VAL A C 1
ATOM 1549 O O . VAL A 1 188 ? -19.495 1.521 11.021 1.00 88.69 188 VAL A O 1
ATOM 1552 N N . ILE A 1 189 ? -18.156 -0.223 10.607 1.00 78.44 189 ILE A N 1
ATOM 1553 C CA . ILE A 1 189 ? -18.442 -0.905 11.882 1.00 78.44 189 ILE A CA 1
ATOM 1554 C C . ILE A 1 189 ? -18.025 -0.034 13.073 1.00 78.44 189 ILE A C 1
ATOM 1556 O O . ILE A 1 189 ? -18.772 0.086 14.038 1.00 78.44 189 ILE A O 1
ATOM 1560 N N . SER A 1 190 ? -16.853 0.601 13.000 1.00 77.19 190 SER A N 1
ATOM 1561 C CA . SER A 1 190 ? -16.370 1.499 14.057 1.00 77.19 190 SER A CA 1
ATOM 1562 C C . SER A 1 190 ? -17.228 2.759 14.176 1.00 77.19 190 SER A C 1
ATOM 1564 O O . SER A 1 190 ? -17.472 3.217 15.285 1.00 77.19 190 SER A O 1
ATOM 1566 N N . GLY A 1 191 ? -17.699 3.302 13.050 1.00 78.31 191 GLY A N 1
ATOM 1567 C CA . GLY A 1 191 ? -18.600 4.453 13.010 1.00 78.31 191 GLY A CA 1
ATOM 1568 C C . GLY A 1 191 ? -20.007 4.138 13.514 1.00 78.31 191 GLY A C 1
ATOM 1569 O O . GLY A 1 191 ? -20.631 5.007 14.099 1.00 78.31 191 GLY A O 1
ATOM 1570 N N . LEU A 1 192 ? -20.485 2.902 13.334 1.00 76.75 192 LEU A N 1
ATOM 1571 C CA . LEU A 1 192 ? -21.756 2.425 13.894 1.00 76.75 192 LEU A CA 1
ATOM 1572 C C . LEU A 1 192 ? -21.662 2.067 15.387 1.00 76.75 192 LEU A C 1
ATOM 1574 O O . LEU A 1 192 ? -22.685 1.973 16.056 1.00 76.75 192 LEU A O 1
ATOM 1578 N N . ALA A 1 193 ? -20.455 1.809 15.897 1.00 66.94 193 ALA A N 1
ATOM 1579 C CA . ALA A 1 193 ? -20.214 1.482 17.303 1.00 66.94 193 ALA A CA 1
ATOM 1580 C C . ALA A 1 193 ? -20.071 2.721 18.211 1.00 66.94 193 ALA A C 1
ATOM 1582 O O . ALA A 1 193 ? -19.983 2.565 19.431 1.00 66.94 193 ALA A O 1
ATOM 1583 N N . ILE A 1 194 ? -20.013 3.920 17.620 1.00 56.56 194 ILE A N 1
ATOM 1584 C CA . ILE A 1 194 ? -20.007 5.233 18.287 1.00 56.56 194 ILE A CA 1
ATOM 1585 C C . ILE A 1 194 ? -21.423 5.803 18.240 1.00 56.56 194 ILE A C 1
ATOM 1587 O O . ILE A 1 194 ? -21.850 6.350 19.281 1.00 56.56 194 ILE A O 1
#

InterPro domains:
  IPR000990 Innexin [PF00876] (3-137)
  IPR000990 Innexin [PF00876] (153-193)
  IPR000990 Innexin [PR01262] (17-26)
  IPR000990 Innexin [PR01262] (59-81)
  IPR000990 Innexin [PS51013] (1-194)
  IPR000990 Innexin [PTHR11893] (13-130)

Radius of gyration: 29.92 Å; chains: 1; bounding box: 62×38×88 Å

Foldseek 3Di:
DFWDAPDPDDRVVVVVVCLQQFDKFWQVQQPDDDPPQAVDRRDHPDDDDPPTDIDGDNCVVCVVVVVVVVVVVVVVVVVVCVVVCVCVVVVVVVVVPPPDDDPVCVVVVVVVVVVVVVVCVVVPCVVVVVVVVVVCVVVPDPDDPPDDDDDDDDDPDDDGDIDDDDPVVVVCVVVVVVVVVVVVVVVVVVVVVD

Organism: Ornithodoros erraticus (NCBI:txid265619)